Protein AF-A0A662WJT5-F1 (afdb_monomer_lite)

Structure (mmCIF, N/CA/C/O backbone):
data_AF-A0A662WJT5-F1
#
_entry.id   AF-A0A662WJT5-F1
#
loop_
_atom_site.group_PDB
_atom_site.id
_atom_site.type_symbol
_atom_site.label_atom_id
_atom_site.label_alt_id
_atom_site.label_comp_id
_atom_site.label_asym_id
_atom_site.label_entity_id
_atom_site.label_seq_id
_atom_site.pdbx_PDB_ins_code
_atom_site.Cartn_x
_atom_site.Cartn_y
_atom_site.Cartn_z
_atom_site.occupancy
_atom_site.B_iso_or_equiv
_atom_site.auth_seq_id
_atom_site.auth_comp_id
_atom_site.auth_asym_id
_atom_site.auth_atom_id
_atom_site.pdbx_PDB_model_num
ATOM 1 N N . GLY A 1 1 ? 0.997 -18.762 5.322 1.00 66.19 1 GLY A N 1
ATOM 2 C CA . GLY A 1 1 ? 0.844 -17.303 5.351 1.00 66.19 1 GLY A CA 1
ATOM 3 C C . GLY A 1 1 ? -0.287 -16.952 6.283 1.00 66.19 1 GLY A C 1
ATOM 4 O O . GLY A 1 1 ? -1.237 -17.721 6.381 1.00 66.19 1 GLY A O 1
ATOM 5 N N . SER A 1 2 ? -0.143 -15.838 6.980 1.00 86.00 2 SER A N 1
ATOM 6 C CA . SER A 1 2 ? -1.095 -15.285 7.937 1.00 86.00 2 SER A CA 1
ATOM 7 C C . SER A 1 2 ? -1.777 -14.047 7.364 1.00 86.00 2 SER A C 1
ATOM 9 O O . SER A 1 2 ? -1.278 -13.428 6.415 1.00 86.00 2 SER A O 1
ATOM 11 N N . THR A 1 3 ? -2.906 -13.688 7.968 1.00 90.50 3 THR A N 1
ATOM 12 C CA . THR A 1 3 ? -3.730 -12.550 7.558 1.00 90.50 3 THR A CA 1
ATOM 13 C C . THR A 1 3 ? -3.609 -11.418 8.569 1.00 90.50 3 THR A C 1
ATOM 15 O O . THR A 1 3 ? -3.755 -11.646 9.770 1.00 90.50 3 THR A O 1
ATOM 18 N N . LEU A 1 4 ? -3.346 -10.206 8.078 1.00 91.31 4 LEU A N 1
ATOM 19 C CA . LEU A 1 4 ? -3.469 -8.974 8.857 1.00 91.31 4 LEU A CA 1
ATOM 20 C C . LEU A 1 4 ? -4.916 -8.468 8.762 1.00 91.31 4 LEU A C 1
ATOM 22 O O . LEU A 1 4 ? -5.442 -8.370 7.657 1.00 91.31 4 LEU A O 1
ATOM 26 N N . SER A 1 5 ? -5.566 -8.149 9.880 1.00 91.75 5 SER A N 1
ATOM 27 C CA . SER A 1 5 ? -6.967 -7.696 9.903 1.00 91.75 5 SER A CA 1
ATOM 28 C C . SER A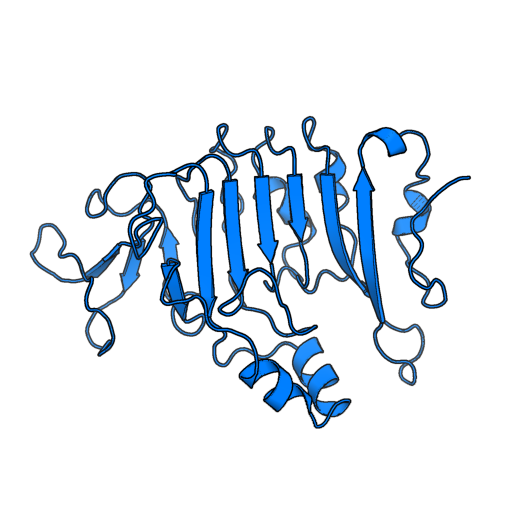 1 5 ? -7.253 -6.811 11.115 1.00 91.75 5 SER A C 1
ATOM 30 O O . SER A 1 5 ? -6.522 -6.870 12.096 1.00 91.75 5 SER A O 1
ATOM 32 N N . SER A 1 6 ? -8.341 -6.039 11.100 1.00 89.38 6 SER A N 1
ATOM 33 C CA . SER A 1 6 ? -8.898 -5.427 12.320 1.00 89.38 6 SER A CA 1
ATOM 34 C C . SER A 1 6 ? -9.898 -6.334 13.05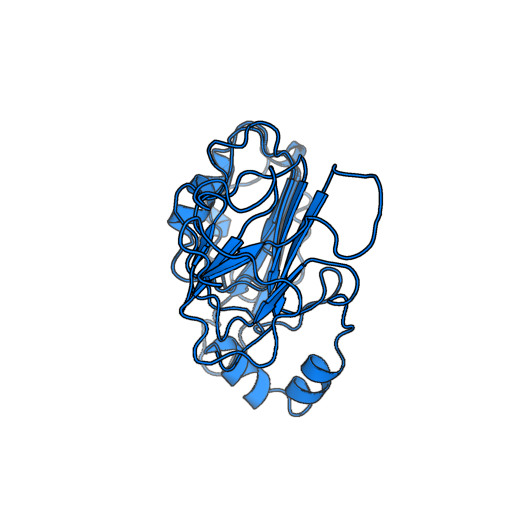8 1.00 89.38 6 SER A C 1
ATOM 36 O O . SER A 1 6 ? -10.309 -6.026 14.176 1.00 89.38 6 SER A O 1
ATOM 38 N N . ALA A 1 7 ? -10.283 -7.477 12.481 1.00 87.19 7 ALA A N 1
ATOM 39 C CA . ALA A 1 7 ? -11.229 -8.427 13.073 1.00 87.19 7 ALA A CA 1
ATOM 40 C C . ALA A 1 7 ? -10.551 -9.378 14.083 1.00 87.19 7 ALA A C 1
ATOM 42 O O . ALA A 1 7 ? -10.491 -10.590 13.897 1.00 87.19 7 ALA A O 1
ATOM 43 N N . CYS A 1 8 ? -10.040 -8.817 15.178 1.00 80.94 8 CYS A N 1
ATOM 44 C CA . CYS A 1 8 ? -9.140 -9.496 16.119 1.00 80.94 8 CYS A CA 1
ATOM 45 C C . CYS A 1 8 ? -9.829 -10.054 17.370 1.00 80.94 8 CYS A C 1
ATOM 47 O O . CYS A 1 8 ? -9.206 -10.145 18.424 1.00 80.94 8 CYS A O 1
ATOM 49 N N . GLY A 1 9 ? -11.135 -10.338 17.307 1.00 75.50 9 GLY A N 1
ATOM 50 C CA . GLY A 1 9 ? -11.881 -10.886 18.448 1.00 75.50 9 GLY A CA 1
ATOM 51 C C . GLY A 1 9 ? -11.803 -10.031 19.720 1.00 75.50 9 GLY A C 1
ATOM 52 O O . GLY A 1 9 ? -11.804 -10.580 20.817 1.00 75.50 9 GLY A O 1
ATOM 53 N N . SER A 1 10 ? -11.699 -8.701 19.587 1.00 78.69 10 SER A N 1
ATOM 54 C CA . SER A 1 10 ? -11.503 -7.725 20.681 1.00 78.69 10 SER A CA 1
ATOM 55 C C . SER A 1 10 ? -10.202 -7.856 21.496 1.00 78.69 10 SER A C 1
ATOM 57 O O . SER A 1 10 ? -10.086 -7.254 22.558 1.00 78.69 10 SER A O 1
ATOM 59 N N . VAL A 1 11 ? -9.209 -8.603 20.998 1.00 84.19 11 VAL A N 1
ATOM 60 C CA . VAL A 1 11 ? -7.902 -8.777 21.665 1.00 84.19 11 VAL A CA 1
ATOM 61 C C . VAL A 1 11 ? -7.002 -7.540 21.525 1.00 84.19 11 VAL A C 1
ATOM 63 O O . VAL A 1 11 ? -6.208 -7.246 22.420 1.00 84.19 11 VAL A O 1
ATOM 66 N N . CYS A 1 12 ? -7.113 -6.826 20.404 1.00 85.38 12 CYS A N 1
ATOM 67 C CA . CYS A 1 12 ? -6.339 -5.620 20.110 1.00 85.38 12 CYS A CA 1
ATOM 68 C C . CYS A 1 12 ? -7.187 -4.363 20.293 1.00 85.38 12 CYS A C 1
ATOM 70 O O . CYS A 1 12 ? -8.411 -4.409 20.132 1.00 85.38 12 CYS A O 1
ATOM 72 N N . ASP A 1 13 ? -6.529 -3.248 20.609 1.00 81.62 13 ASP A N 1
ATOM 73 C CA . ASP A 1 13 ? -7.208 -1.968 20.777 1.00 81.62 13 ASP A CA 1
ATOM 74 C C . ASP A 1 13 ? -7.760 -1.451 19.435 1.00 81.62 13 ASP A C 1
ATOM 76 O O . ASP A 1 13 ? -7.374 -1.888 18.346 1.00 81.62 13 ASP A O 1
ATOM 80 N N . SER A 1 14 ? -8.689 -0.494 19.495 1.00 78.81 14 SER A N 1
ATOM 81 C CA . SER A 1 14 ? -9.216 0.152 18.289 1.00 78.81 14 SER A CA 1
ATOM 82 C C . SER A 1 14 ? -8.085 0.746 17.448 1.00 78.81 14 SER A C 1
ATOM 84 O O . SER A 1 14 ? -7.189 1.402 17.983 1.00 78.81 14 SER A O 1
ATOM 86 N N . PHE A 1 15 ? -8.174 0.562 16.128 1.00 77.19 15 PHE A N 1
ATOM 87 C CA . PHE A 1 15 ? -7.159 0.962 15.146 1.00 77.19 15 PHE A CA 1
ATOM 88 C C . PHE A 1 15 ? -5.808 0.233 15.260 1.00 77.19 15 PHE A C 1
ATOM 90 O O . PHE A 1 15 ? -4.845 0.634 14.605 1.00 77.19 15 PHE A O 1
ATOM 97 N N . GLU A 1 16 ? -5.725 -0.841 16.049 1.00 85.06 16 GLU A N 1
ATOM 98 C CA . GLU A 1 16 ? -4.580 -1.748 16.055 1.00 85.06 16 GLU A CA 1
ATOM 99 C C . GLU A 1 16 ? -4.913 -3.011 15.252 1.00 85.06 16 GLU A C 1
ATOM 101 O O . GLU A 1 16 ? -5.511 -3.950 15.788 1.00 85.06 16 GLU A O 1
ATOM 106 N N . PRO A 1 17 ? -4.555 -3.077 13.957 1.00 88.31 17 PRO A N 1
ATOM 107 C CA . PRO A 1 17 ? -4.710 -4.316 13.217 1.00 88.31 17 PRO A CA 1
ATOM 108 C C . PRO A 1 17 ? -3.832 -5.410 13.823 1.00 88.31 17 PRO A C 1
ATOM 110 O O . PRO A 1 17 ? -2.765 -5.149 14.387 1.00 88.31 17 PRO A O 1
ATOM 113 N N . CYS A 1 18 ? -4.268 -6.653 13.683 1.00 88.25 18 CYS A N 1
ATOM 114 C CA . CYS A 1 18 ? -3.592 -7.809 14.231 1.00 88.25 18 CYS A CA 1
ATOM 115 C C . CYS A 1 18 ? -3.252 -8.849 13.184 1.00 88.25 18 CYS A C 1
ATOM 117 O O . CYS A 1 18 ? -3.905 -8.973 12.148 1.00 88.25 18 CYS A O 1
ATOM 119 N N . LEU A 1 19 ? -2.242 -9.639 13.518 1.00 87.44 19 LEU A N 1
ATOM 120 C CA . LEU A 1 19 ? -1.912 -10.872 12.832 1.00 87.44 19 LEU A CA 1
ATOM 121 C C . LEU A 1 19 ? -2.323 -12.059 13.697 1.00 87.44 19 LEU A C 1
ATOM 123 O O . LEU A 1 19 ? -1.934 -12.124 14.864 1.00 87.44 19 LEU A O 1
ATOM 127 N N . THR A 1 20 ? -3.036 -13.013 13.104 1.00 78.19 20 THR A N 1
ATOM 128 C CA . THR A 1 20 ? -3.300 -14.321 13.711 1.00 78.19 20 THR A CA 1
ATOM 129 C C . THR A 1 20 ? -2.304 -15.358 13.189 1.00 78.19 20 THR A C 1
ATOM 131 O O . THR A 1 20 ? -2.099 -15.502 11.978 1.00 78.19 20 THR A O 1
ATOM 134 N N . TYR A 1 21 ? -1.629 -16.078 14.087 1.00 70.88 21 TYR A N 1
ATOM 135 C CA . TYR A 1 21 ? -0.758 -17.200 13.714 1.00 70.88 21 TYR A CA 1
ATOM 136 C C . TYR A 1 21 ? -0.574 -18.184 14.876 1.00 70.88 21 TYR A C 1
ATOM 138 O O . TYR A 1 21 ? -0.665 -17.806 16.040 1.00 70.88 21 TYR A O 1
ATOM 146 N N . ASN A 1 22 ? -0.290 -19.451 14.552 1.00 60.31 22 ASN A N 1
ATOM 147 C CA . ASN A 1 22 ? 0.050 -20.473 15.544 1.00 60.31 22 ASN A CA 1
ATOM 148 C C . ASN A 1 22 ? 1.474 -20.224 16.059 1.00 60.31 22 ASN A C 1
ATOM 150 O O . ASN A 1 22 ? 2.445 -20.374 15.315 1.00 60.31 22 ASN A O 1
ATOM 154 N N . VAL A 1 23 ? 1.614 -19.859 17.333 1.00 54.19 23 VAL A N 1
ATOM 155 C CA . VAL A 1 23 ? 2.884 -19.402 17.935 1.00 54.19 23 VAL A CA 1
ATOM 156 C C . VAL A 1 23 ? 3.801 -20.566 18.336 1.00 54.19 23 VAL A C 1
ATOM 158 O O . VAL A 1 23 ? 4.483 -20.537 19.355 1.00 54.19 23 VAL A O 1
ATOM 161 N N . SER A 1 24 ? 3.869 -21.614 17.516 1.00 51.28 24 SER A N 1
ATOM 162 C CA . SER A 1 24 ? 4.878 -22.664 17.683 1.00 51.28 24 SER A CA 1
ATOM 163 C C . SER A 1 24 ? 6.238 -22.300 17.070 1.00 51.28 24 SER A C 1
ATOM 165 O O . SER A 1 24 ? 7.202 -23.015 17.322 1.00 51.28 24 SER A O 1
ATOM 167 N N . GLU A 1 25 ? 6.347 -21.210 16.291 1.00 49.97 25 GLU A N 1
ATOM 168 C CA . GLU A 1 25 ? 7.538 -20.954 15.453 1.00 49.97 25 GLU A CA 1
ATOM 169 C C . GLU A 1 25 ? 8.238 -19.585 15.582 1.00 49.97 25 GLU A C 1
ATOM 171 O O . GLU A 1 25 ? 9.308 -19.425 15.002 1.00 49.97 25 GLU A O 1
ATOM 176 N N . SER A 1 26 ? 7.749 -18.584 16.323 1.00 43.09 26 SER A N 1
ATOM 177 C CA . SER A 1 26 ? 8.348 -17.235 16.216 1.00 43.09 26 SER A CA 1
ATOM 178 C C . SER A 1 26 ? 9.158 -16.790 17.437 1.00 43.09 26 SER A C 1
ATOM 180 O O . SER A 1 26 ? 8.621 -16.307 18.434 1.00 43.09 26 SER A O 1
ATOM 182 N N . THR A 1 27 ? 10.477 -16.805 17.289 1.00 42.38 27 THR A N 1
ATOM 183 C CA . THR A 1 27 ? 11.486 -16.131 18.127 1.00 42.38 27 THR A CA 1
ATOM 184 C C . THR A 1 27 ? 11.469 -14.590 18.033 1.00 42.38 27 THR A C 1
ATOM 186 O O . THR A 1 27 ? 12.395 -13.946 18.518 1.00 42.38 27 THR A O 1
ATOM 189 N N . SER A 1 28 ? 10.446 -13.960 17.434 1.00 44.62 28 SER A N 1
ATOM 190 C CA . SER A 1 28 ? 10.456 -12.522 17.091 1.00 44.62 28 SER A CA 1
ATOM 191 C C . SER A 1 28 ? 9.371 -11.653 17.743 1.00 44.62 28 SER A C 1
ATOM 193 O O . SER A 1 28 ? 9.293 -10.463 17.435 1.00 44.62 28 SER A O 1
ATOM 195 N N . CYS A 1 29 ? 8.514 -12.193 18.613 1.00 49.00 29 CYS A N 1
ATOM 196 C CA . CYS A 1 29 ? 7.314 -11.480 19.067 1.00 49.00 29 CYS A CA 1
ATOM 197 C C . CYS A 1 29 ? 7.402 -10.997 20.518 1.00 49.00 29 CYS A C 1
ATOM 199 O O . CYS A 1 29 ? 6.881 -11.624 21.431 1.00 49.00 29 CYS A O 1
ATOM 201 N N . ASN A 1 30 ? 7.968 -9.805 20.716 1.00 49.75 30 ASN A N 1
ATOM 202 C CA . ASN A 1 30 ? 7.897 -9.080 21.994 1.00 49.75 30 ASN A CA 1
ATOM 203 C C . ASN A 1 30 ? 6.500 -8.468 22.281 1.00 49.75 30 ASN A C 1
ATOM 205 O O . ASN A 1 30 ? 6.347 -7.739 23.257 1.00 49.75 30 ASN A O 1
ATOM 209 N N . SER A 1 31 ? 5.490 -8.715 21.437 1.00 61.84 31 SER A N 1
ATOM 210 C CA . SER A 1 31 ? 4.174 -8.048 21.473 1.00 61.84 31 SER A CA 1
ATOM 211 C C . SER A 1 31 ? 2.980 -8.995 21.287 1.00 61.84 31 SER A C 1
ATOM 213 O O . SER A 1 31 ? 1.905 -8.561 20.871 1.00 61.84 31 SER A O 1
ATOM 215 N N . CYS A 1 32 ? 3.153 -10.291 21.564 1.00 72.19 32 CYS A N 1
ATOM 216 C CA . CYS A 1 32 ? 2.040 -11.231 21.483 1.00 72.19 32 CYS A CA 1
ATOM 217 C C . CYS A 1 32 ? 0.960 -10.930 22.535 1.00 72.19 32 CYS A C 1
ATOM 219 O O . CYS A 1 32 ? 1.272 -10.644 23.693 1.00 72.19 32 CYS A O 1
ATOM 221 N N . LYS A 1 33 ? -0.308 -11.036 22.140 1.00 74.94 33 L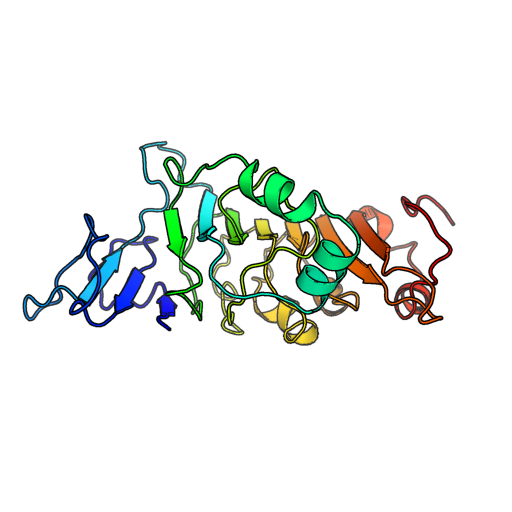YS A N 1
ATOM 222 C CA . LYS A 1 33 ? -1.477 -10.977 23.015 1.00 74.94 33 LYS A CA 1
ATOM 223 C C . LYS A 1 33 ? -2.159 -12.342 23.045 1.00 74.94 33 LYS A C 1
ATOM 225 O O . LYS A 1 33 ? -2.335 -12.992 22.012 1.00 74.94 33 LYS A O 1
ATOM 230 N N . ALA A 1 34 ? -2.503 -12.769 24.254 1.00 73.12 34 ALA A N 1
ATOM 231 C CA . ALA A 1 34 ? -3.251 -13.992 24.475 1.00 73.12 34 ALA A CA 1
ATOM 232 C C . ALA A 1 34 ? -4.744 -13.776 24.199 1.00 73.12 34 ALA A C 1
ATOM 234 O O . ALA A 1 34 ? -5.270 -12.693 24.459 1.00 73.12 34 ALA A O 1
ATOM 235 N N . ASP A 1 35 ? -5.407 -14.804 23.681 1.00 73.62 35 ASP A N 1
ATOM 236 C CA . ASP A 1 35 ? -6.865 -14.856 23.610 1.00 73.62 35 ASP A CA 1
ATOM 237 C C . ASP A 1 35 ? -7.504 -15.154 24.978 1.00 73.62 35 ASP A C 1
ATOM 239 O O . ASP A 1 35 ? -6.830 -15.227 26.009 1.00 73.62 35 ASP A O 1
ATOM 243 N N . ALA A 1 36 ? -8.831 -15.308 24.990 1.00 74.88 36 ALA A N 1
ATOM 244 C CA . ALA A 1 36 ? -9.600 -15.618 26.194 1.00 74.88 36 ALA A CA 1
ATOM 245 C C . ALA A 1 36 ? -9.177 -16.940 26.865 1.00 74.88 36 ALA A C 1
ATOM 247 O O . ALA A 1 36 ? -9.354 -17.081 28.075 1.00 74.88 36 ALA A O 1
ATOM 248 N N . ASP A 1 37 ? -8.582 -17.865 26.105 1.00 75.25 37 ASP A N 1
ATOM 249 C CA . ASP A 1 37 ? -8.087 -19.156 26.588 1.00 75.25 37 ASP A CA 1
ATOM 250 C C . ASP A 1 37 ? -6.624 -19.079 27.069 1.00 75.25 37 ASP A C 1
ATOM 252 O O . ASP A 1 37 ? -6.036 -20.080 27.486 1.00 75.25 37 ASP A O 1
ATOM 256 N N . GLY A 1 38 ? -6.020 -17.885 27.048 1.00 69.94 38 GLY A N 1
ATOM 257 C CA . GLY A 1 38 ? -4.641 -17.657 27.469 1.00 69.94 38 GLY A CA 1
ATOM 258 C C . GLY A 1 38 ? -3.604 -18.066 26.421 1.00 69.94 38 GLY A C 1
ATOM 259 O O . GLY A 1 38 ? -2.406 -18.054 26.716 1.00 69.94 38 GLY A O 1
ATOM 260 N N . VAL A 1 39 ? -4.028 -18.404 25.199 1.00 72.62 39 VAL A N 1
ATOM 261 C CA . VAL A 1 39 ? -3.123 -18.811 24.127 1.00 72.62 39 VAL A CA 1
ATOM 262 C C . VAL A 1 39 ? -2.652 -17.572 23.378 1.00 72.62 39 VAL A C 1
ATOM 264 O O . VAL A 1 39 ? -3.428 -16.806 22.810 1.00 72.62 39 VAL A O 1
ATOM 267 N N . CYS A 1 40 ? -1.340 -17.357 23.389 1.00 72.69 40 CYS A N 1
ATOM 268 C CA . CYS A 1 40 ? -0.679 -16.342 22.581 1.00 72.69 40 CYS A CA 1
ATOM 269 C C . CYS A 1 40 ? -0.859 -16.724 21.107 1.00 72.69 40 CYS A C 1
ATOM 271 O O . CYS A 1 40 ? -0.168 -17.613 20.638 1.00 72.69 40 CYS A O 1
ATOM 273 N N . ASN A 1 41 ? -1.826 -16.100 20.430 1.00 78.56 41 ASN A N 1
ATOM 274 C CA . ASN A 1 41 ? -2.204 -16.365 19.031 1.00 78.56 41 ASN A CA 1
ATOM 275 C C . ASN A 1 41 ? -2.249 -15.083 18.179 1.00 78.56 41 ASN A C 1
ATOM 277 O O . ASN A 1 41 ? -2.417 -15.146 16.959 1.00 78.56 41 ASN A O 1
ATOM 281 N N . TYR A 1 42 ? -2.119 -13.916 18.819 1.00 80.75 42 TYR A N 1
ATOM 282 C CA . TYR A 1 42 ? -2.328 -12.611 18.201 1.00 80.75 42 TYR A CA 1
ATOM 283 C C . TYR A 1 42 ? -1.099 -11.731 18.373 1.00 80.75 42 TYR A C 1
ATOM 285 O O . TYR A 1 42 ? -0.493 -11.686 19.440 1.00 80.75 42 TYR A O 1
ATOM 293 N N . VAL A 1 43 ? -0.759 -10.963 17.345 1.00 84.88 43 VAL A N 1
ATOM 294 C CA . VAL A 1 43 ? 0.153 -9.821 17.466 1.00 84.88 43 VAL A CA 1
ATOM 295 C C . VAL A 1 43 ? -0.608 -8.577 17.060 1.00 84.88 43 VAL A C 1
ATOM 297 O O . VAL A 1 43 ? -1.048 -8.489 15.919 1.00 84.88 43 VAL A O 1
ATOM 300 N N . CYS A 1 44 ? -0.754 -7.635 17.989 1.00 85.38 44 CYS A N 1
ATOM 301 C CA . CYS A 1 44 ? -1.382 -6.342 17.735 1.00 85.38 44 CYS A CA 1
ATOM 302 C C . CYS A 1 44 ? -0.326 -5.340 17.273 1.00 85.38 44 CYS A C 1
ATOM 304 O O . CYS A 1 44 ? 0.742 -5.220 17.884 1.00 85.38 44 CYS A O 1
ATOM 306 N N . TYR A 1 45 ? -0.623 -4.618 16.200 1.00 83.44 45 TYR A N 1
ATOM 307 C CA . TYR A 1 45 ? 0.242 -3.580 15.668 1.00 83.44 45 TYR A CA 1
ATOM 308 C C . TYR A 1 45 ? -0.330 -2.218 16.004 1.00 83.44 45 TYR A C 1
ATOM 310 O O . TYR A 1 45 ? -1.314 -1.781 15.415 1.00 83.44 45 TYR A O 1
ATOM 318 N N . ASN A 1 46 ? 0.336 -1.521 16.917 1.00 76.31 46 ASN A N 1
ATOM 319 C CA . ASN A 1 46 ? 0.034 -0.122 17.150 1.00 76.31 46 ASN A CA 1
ATOM 320 C C . ASN A 1 46 ? 0.328 0.696 15.880 1.00 76.31 46 ASN A C 1
ATOM 322 O O . ASN A 1 46 ? 1.335 0.458 15.207 1.00 76.31 46 ASN A O 1
ATOM 326 N N . ILE A 1 47 ? -0.530 1.678 15.587 1.00 67.56 47 ILE A N 1
ATOM 327 C CA . ILE A 1 47 ? -0.374 2.656 14.495 1.00 67.56 47 ILE A CA 1
ATOM 328 C C . ILE A 1 47 ? 1.037 3.275 14.499 1.00 67.56 47 ILE A C 1
ATOM 330 O O . ILE A 1 47 ? 1.595 3.550 13.434 1.00 67.56 47 ILE A O 1
ATOM 334 N N . TYR A 1 48 ? 1.640 3.429 15.684 1.00 63.81 48 TYR A N 1
ATOM 335 C CA . TYR A 1 48 ? 3.015 3.878 15.859 1.00 63.81 48 TYR A CA 1
ATOM 336 C C . TYR A 1 48 ? 3.793 2.999 16.850 1.00 63.81 48 TYR A C 1
ATOM 338 O O . TYR A 1 48 ? 3.312 2.675 17.931 1.00 63.81 48 TYR A O 1
ATOM 346 N N . ARG A 1 49 ? 5.040 2.626 16.515 1.00 61.72 49 ARG A N 1
ATOM 347 C CA . ARG A 1 49 ? 5.903 1.827 17.418 1.00 61.72 49 ARG A CA 1
ATOM 348 C C . ARG A 1 49 ? 6.590 2.650 18.510 1.00 61.72 49 ARG A C 1
ATOM 350 O O . ARG A 1 49 ? 7.075 2.093 19.492 1.00 61.72 49 ARG A O 1
ATOM 357 N N . LYS A 1 50 ? 6.663 3.963 18.322 1.00 59.38 50 LYS A N 1
ATOM 358 C CA . LYS A 1 50 ? 7.069 4.970 19.312 1.00 59.38 50 LYS A CA 1
ATOM 359 C C . LYS A 1 50 ? 5.957 6.004 19.347 1.00 59.38 50 LYS A C 1
ATOM 361 O O . LYS A 1 50 ? 5.355 6.189 18.305 1.00 59.38 50 LYS A O 1
ATOM 366 N N . ASP A 1 51 ? 5.701 6.675 20.465 1.00 51.59 51 ASP A N 1
ATOM 367 C CA . ASP A 1 51 ? 4.704 7.755 20.521 1.00 51.59 51 ASP A CA 1
ATOM 368 C C . ASP A 1 51 ? 5.082 8.915 19.575 1.00 51.59 51 ASP A C 1
ATOM 370 O O . ASP A 1 51 ? 6.054 9.636 19.824 1.00 51.59 51 ASP A O 1
ATOM 374 N N . PRO A 1 52 ? 4.281 9.166 18.529 1.00 53.62 52 PRO A N 1
ATOM 375 C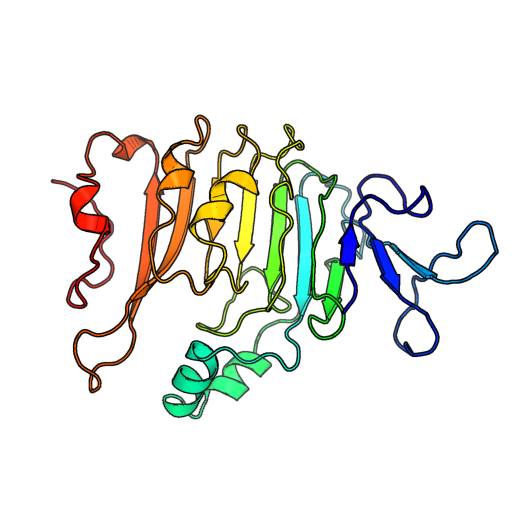 CA . PRO A 1 52 ? 3.748 10.491 18.304 1.00 53.62 52 PRO A CA 1
ATOM 376 C C . PRO A 1 52 ? 2.240 10.483 18.575 1.00 53.62 52 PRO A C 1
ATOM 378 O O . PRO A 1 52 ? 1.510 9.563 18.219 1.00 53.62 52 PRO A O 1
ATOM 381 N N . THR A 1 53 ? 1.756 11.563 19.177 1.00 56.38 53 THR A N 1
ATOM 382 C CA . THR A 1 53 ? 0.338 11.792 19.498 1.00 56.38 53 THR A CA 1
ATOM 383 C C . THR A 1 53 ? -0.554 12.023 18.275 1.00 56.38 53 THR A C 1
ATOM 385 O O . THR A 1 53 ? -1.776 12.097 18.410 1.00 56.38 53 THR A O 1
ATOM 388 N N . ASP A 1 54 ? 0.025 12.159 17.083 1.00 61.44 54 ASP A N 1
ATOM 389 C CA . ASP A 1 54 ? -0.718 12.437 15.861 1.00 61.44 54 ASP A CA 1
ATOM 390 C C . ASP A 1 54 ? -1.283 11.147 15.267 1.00 61.44 54 ASP A C 1
ATOM 392 O O . ASP A 1 54 ? -0.632 10.501 14.468 1.00 61.44 54 ASP A O 1
ATOM 396 N N . ARG A 1 55 ? -2.519 10.784 15.618 1.00 65.25 55 ARG A N 1
ATOM 397 C CA . ARG A 1 55 ? -3.237 9.633 15.043 1.00 65.25 55 ARG A CA 1
ATOM 398 C C . ARG A 1 55 ? -3.817 9.900 13.650 1.00 65.25 55 ARG A C 1
ATOM 400 O O . ARG A 1 55 ? -4.745 9.208 13.248 1.00 65.25 55 ARG A O 1
ATOM 407 N N . SER A 1 56 ? -3.340 10.902 12.911 1.00 74.69 56 SER A N 1
ATOM 408 C CA . SER A 1 56 ? -3.878 11.208 11.580 1.00 74.69 56 SER A CA 1
ATOM 409 C C . SER A 1 56 ? -3.403 10.251 10.486 1.00 74.69 56 SER A C 1
ATOM 411 O O . SER A 1 56 ? -3.999 10.253 9.407 1.00 74.69 56 SER A O 1
ATOM 413 N N . ARG A 1 57 ? -2.364 9.430 10.728 1.00 81.12 57 ARG A N 1
ATOM 414 C CA . ARG A 1 57 ? -1.787 8.542 9.704 1.00 81.12 57 ARG A CA 1
ATOM 415 C C . ARG A 1 57 ? -1.479 7.143 10.230 1.00 81.12 57 ARG A C 1
ATOM 417 O O . ARG A 1 57 ? -0.902 6.986 11.291 1.00 81.12 57 ARG A O 1
ATOM 424 N N . PHE A 1 58 ? -1.772 6.123 9.444 1.00 86.88 58 PHE A N 1
ATOM 425 C CA . PHE A 1 58 ? -1.322 4.758 9.677 1.00 86.88 58 PHE A CA 1
ATOM 426 C C . PHE A 1 58 ? -0.256 4.394 8.654 1.00 86.88 58 PHE A C 1
ATOM 428 O O . PHE A 1 58 ? -0.453 4.616 7.460 1.00 86.88 58 PHE A O 1
ATOM 435 N N . VAL A 1 59 ? 0.868 3.851 9.119 1.00 88.75 59 VAL A N 1
ATOM 436 C CA . VAL A 1 59 ? 1.946 3.351 8.260 1.00 88.75 59 VAL A CA 1
ATOM 437 C C . VAL A 1 59 ? 2.257 1.922 8.659 1.00 88.75 59 VAL A C 1
ATOM 439 O O . VAL A 1 59 ? 2.644 1.663 9.800 1.00 88.75 59 VAL A O 1
ATOM 442 N N . PHE A 1 60 ? 2.126 1.013 7.700 1.00 91.38 60 PHE A N 1
ATOM 443 C CA . PHE A 1 60 ? 2.472 -0.384 7.882 1.00 91.38 60 PHE A CA 1
ATOM 444 C C . PHE A 1 60 ? 3.390 -0.867 6.772 1.00 91.38 60 PHE A C 1
ATOM 446 O O . PHE A 1 60 ? 3.081 -0.757 5.582 1.00 91.38 60 PHE A O 1
ATOM 453 N N . PHE A 1 61 ? 4.510 -1.441 7.188 1.00 93.56 61 PHE A N 1
ATOM 454 C CA . PHE A 1 61 ? 5.489 -2.034 6.300 1.00 93.56 61 PHE A CA 1
ATOM 455 C C . PHE A 1 61 ? 5.302 -3.545 6.182 1.00 93.56 61 PHE A C 1
ATOM 457 O O . PHE A 1 61 ? 5.364 -4.277 7.170 1.00 93.56 61 PHE A O 1
ATOM 464 N N . LEU A 1 62 ? 5.147 -4.027 4.954 1.00 94.50 62 LEU A N 1
ATOM 465 C CA . LEU A 1 62 ? 5.387 -5.426 4.621 1.00 94.50 62 LEU A CA 1
ATOM 466 C C . LEU A 1 62 ? 6.831 -5.563 4.166 1.00 94.50 62 LEU A C 1
ATOM 468 O O . LEU A 1 62 ? 7.132 -5.373 2.986 1.00 94.50 62 LEU A O 1
ATOM 472 N N . THR A 1 63 ? 7.732 -5.863 5.101 1.00 94.94 63 THR A N 1
ATOM 473 C CA . THR A 1 63 ? 9.153 -5.994 4.771 1.00 94.94 63 THR A CA 1
ATOM 474 C C . THR A 1 63 ? 9.343 -7.100 3.746 1.00 94.94 63 THR A C 1
ATOM 476 O O . THR A 1 63 ? 8.658 -8.128 3.783 1.00 94.94 63 THR A O 1
ATOM 479 N N . PHE A 1 64 ? 10.237 -6.858 2.784 1.00 95.12 64 PHE A N 1
ATOM 480 C CA . PHE A 1 64 ? 10.463 -7.805 1.702 1.00 95.12 64 PHE A CA 1
ATOM 481 C C . PHE A 1 64 ? 10.865 -9.166 2.270 1.00 95.12 64 PHE A C 1
ATOM 483 O O . PHE A 1 64 ? 11.684 -9.256 3.183 1.00 95.12 64 PHE A O 1
ATOM 490 N N . GLY A 1 65 ? 10.240 -10.205 1.730 1.00 91.50 65 GLY A N 1
ATOM 491 C CA . GLY A 1 65 ? 10.578 -11.588 2.015 1.00 91.50 65 GLY A CA 1
ATOM 492 C C . GLY A 1 65 ? 11.336 -12.223 0.854 1.00 91.50 65 GLY A C 1
ATOM 493 O O . GLY A 1 65 ? 11.992 -11.545 0.061 1.00 91.50 65 GLY A O 1
ATOM 494 N N . ASP A 1 66 ? 11.152 -13.528 0.720 1.00 93.81 66 ASP A N 1
ATOM 495 C CA . ASP A 1 66 ? 11.799 -14.388 -0.269 1.00 93.81 66 ASP A CA 1
ATOM 496 C C . ASP A 1 66 ? 11.099 -14.312 -1.634 1.00 93.81 66 ASP A C 1
ATOM 498 O O . ASP A 1 66 ? 11.582 -14.858 -2.625 1.00 93.81 66 ASP A O 1
ATOM 502 N N . TYR A 1 67 ? 9.947 -13.635 -1.702 1.00 95.06 67 TYR A N 1
ATOM 503 C CA . TYR A 1 67 ? 9.233 -13.402 -2.948 1.00 95.06 67 TYR A CA 1
ATOM 504 C C . TYR A 1 67 ? 10.083 -12.594 -3.936 1.00 95.06 67 TYR A C 1
ATOM 506 O O . TYR A 1 67 ? 10.652 -11.551 -3.596 1.00 95.06 67 TYR A O 1
ATOM 514 N N . GLN A 1 68 ? 10.090 -13.058 -5.187 1.00 95.38 68 GLN A N 1
ATOM 515 C CA . GLN A 1 68 ? 10.718 -12.380 -6.313 1.00 95.38 68 GLN A CA 1
ATOM 516 C C . GLN A 1 68 ? 9.742 -12.320 -7.484 1.00 95.38 68 GLN A C 1
ATOM 518 O O . GLN A 1 68 ? 9.221 -13.346 -7.927 1.00 95.38 68 GLN A O 1
ATOM 523 N N . SER A 1 69 ? 9.493 -11.114 -7.992 1.00 94.62 69 SER A N 1
ATOM 524 C CA . SER A 1 69 ? 8.685 -10.923 -9.199 1.00 94.62 69 SER A CA 1
ATOM 525 C C . SER A 1 69 ? 9.501 -11.212 -10.464 1.00 94.62 69 SER A C 1
ATOM 527 O O . SER A 1 69 ? 10.732 -11.148 -10.463 1.00 94.62 69 SER A O 1
ATOM 529 N N . GLU A 1 70 ? 8.824 -11.480 -11.581 1.00 93.94 70 GLU A N 1
ATOM 530 C CA . GLU A 1 70 ? 9.485 -11.583 -12.891 1.00 93.94 70 GLU A CA 1
ATOM 531 C C . GLU A 1 70 ? 10.231 -10.286 -13.238 1.00 93.94 70 GLU A C 1
ATOM 533 O O . GLU A 1 70 ? 11.316 -10.305 -13.821 1.00 93.94 70 GLU A O 1
ATOM 538 N N . GLU A 1 71 ? 9.652 -9.142 -12.867 1.00 92.25 71 GLU A N 1
ATOM 539 C CA . GLU A 1 71 ? 10.240 -7.824 -13.048 1.00 92.25 71 GLU A CA 1
ATOM 540 C C . GLU A 1 71 ? 11.503 -7.633 -12.190 1.00 92.25 71 GLU A C 1
ATOM 542 O O . GLU A 1 71 ? 12.460 -7.024 -12.670 1.00 92.25 71 GLU A O 1
ATOM 547 N N . GLU A 1 72 ? 11.539 -8.167 -10.963 1.00 94.31 72 GLU A N 1
ATOM 548 C CA . GLU A 1 72 ? 12.719 -8.149 -10.086 1.00 94.31 72 GLU A CA 1
ATOM 549 C C . GLU A 1 72 ? 13.841 -9.002 -10.678 1.00 94.31 72 GLU A C 1
ATOM 551 O O . GLU A 1 72 ? 14.970 -8.530 -10.811 1.00 94.31 72 GLU A O 1
ATOM 556 N N . LEU A 1 73 ? 13.528 -10.230 -11.104 1.00 94.56 73 LEU A N 1
ATOM 557 C CA . LEU A 1 73 ? 14.503 -11.127 -11.730 1.00 94.56 73 LEU A CA 1
ATOM 558 C C . LEU A 1 73 ? 15.109 -10.501 -12.995 1.00 94.56 73 LEU A C 1
ATOM 560 O O . LEU A 1 73 ? 16.324 -10.543 -13.194 1.00 94.56 73 LEU A O 1
ATOM 564 N N . ALA A 1 74 ? 14.279 -9.863 -13.824 1.00 90.44 74 ALA A N 1
ATOM 565 C CA . ALA A 1 74 ? 14.739 -9.150 -15.011 1.00 90.44 74 ALA A CA 1
ATOM 566 C C . ALA A 1 74 ? 15.585 -7.909 -14.669 1.00 90.44 74 ALA A C 1
ATOM 568 O O . ALA A 1 74 ? 16.565 -7.627 -15.362 1.00 90.44 74 ALA A O 1
ATOM 569 N N . ALA A 1 75 ? 15.228 -7.166 -13.615 1.00 88.75 75 ALA A N 1
ATOM 570 C CA . ALA A 1 75 ? 16.001 -6.015 -13.156 1.00 88.75 75 ALA A CA 1
ATOM 571 C C . ALA A 1 75 ? 17.383 -6.439 -12.639 1.00 88.75 75 ALA A C 1
ATOM 573 O O . ALA A 1 75 ? 18.387 -5.882 -13.082 1.00 88.75 75 ALA A O 1
ATOM 574 N N . ARG A 1 76 ? 17.447 -7.482 -11.801 1.00 92.25 76 ARG A N 1
ATOM 575 C CA . ARG A 1 76 ? 18.700 -8.053 -11.284 1.00 92.25 76 ARG A CA 1
ATOM 576 C C . ARG A 1 76 ? 19.597 -8.594 -12.397 1.00 92.25 76 ARG A C 1
ATOM 578 O O . ARG A 1 76 ? 20.804 -8.391 -12.368 1.00 92.25 76 ARG A O 1
ATOM 585 N N . ALA A 1 77 ? 19.023 -9.237 -13.416 1.00 92.56 77 ALA A N 1
ATOM 586 C CA . ALA A 1 77 ? 19.791 -9.721 -14.565 1.00 92.56 77 ALA A CA 1
ATOM 587 C C . ALA A 1 77 ? 20.422 -8.584 -15.395 1.00 92.56 77 ALA A C 1
ATOM 589 O O . ALA A 1 77 ? 21.419 -8.804 -16.082 1.00 92.56 77 ALA A O 1
ATOM 590 N N . LYS A 1 78 ? 19.842 -7.377 -15.351 1.00 89.50 78 LYS A N 1
ATOM 591 C CA . LYS A 1 78 ? 20.319 -6.204 -16.097 1.00 89.50 78 LYS A CA 1
ATOM 592 C C . LYS A 1 78 ? 21.284 -5.331 -15.290 1.00 89.50 78 LYS A C 1
ATOM 594 O O . LYS A 1 78 ? 22.108 -4.642 -15.887 1.00 89.50 78 LYS A O 1
ATOM 599 N N . ASP A 1 79 ? 21.163 -5.331 -13.967 1.00 88.69 79 ASP A N 1
ATOM 600 C CA . ASP A 1 79 ? 21.925 -4.473 -13.064 1.00 88.69 79 ASP A CA 1
ATOM 601 C C . ASP A 1 79 ? 22.601 -5.304 -11.965 1.00 88.69 79 ASP A C 1
ATOM 603 O O . ASP A 1 79 ? 21.964 -5.755 -11.015 1.00 88.69 79 ASP A O 1
ATOM 607 N N . SER A 1 80 ? 23.923 -5.463 -12.069 1.00 93.50 80 SER A N 1
ATOM 608 C CA . SER A 1 80 ? 24.731 -6.197 -11.087 1.00 93.50 80 SER A CA 1
ATOM 609 C C . SER A 1 80 ? 24.790 -5.529 -9.709 1.00 93.50 80 SER A C 1
ATOM 611 O O . SER A 1 80 ? 25.276 -6.140 -8.763 1.00 93.50 80 SER A O 1
ATOM 613 N N . THR A 1 81 ? 24.343 -4.275 -9.586 1.00 94.88 81 THR A N 1
ATOM 614 C CA . THR A 1 81 ? 24.278 -3.524 -8.322 1.00 94.88 81 THR A CA 1
ATOM 615 C C . THR A 1 81 ? 22.879 -3.518 -7.704 1.00 94.88 81 THR A C 1
ATOM 617 O O . THR A 1 81 ? 22.669 -2.884 -6.667 1.00 94.88 81 THR A O 1
ATOM 620 N N . TYR A 1 82 ? 21.924 -4.239 -8.307 1.00 91.81 82 TYR A N 1
ATOM 621 C CA . TYR A 1 82 ? 20.529 -4.270 -7.867 1.00 91.81 82 TYR A CA 1
ATOM 622 C C . TYR A 1 82 ? 20.390 -4.681 -6.399 1.00 91.81 82 TYR A C 1
ATOM 624 O O . TYR A 1 82 ? 19.769 -3.963 -5.620 1.00 91.81 82 TYR A O 1
ATOM 632 N N . ASP A 1 83 ? 21.016 -5.790 -6.001 1.00 94.75 83 ASP A N 1
ATOM 633 C CA . ASP A 1 83 ? 20.893 -6.307 -4.634 1.00 94.75 83 ASP A CA 1
ATOM 634 C C . ASP A 1 83 ? 21.540 -5.365 -3.610 1.00 94.75 83 ASP A C 1
ATOM 636 O O . ASP A 1 83 ? 20.922 -5.051 -2.598 1.00 94.75 83 ASP A O 1
ATOM 640 N N . ALA A 1 84 ? 22.705 -4.791 -3.929 1.00 95.69 84 ALA A N 1
ATOM 641 C CA . ALA A 1 84 ? 23.332 -3.766 -3.093 1.00 95.69 84 ALA A CA 1
ATOM 642 C C . ALA A 1 84 ? 22.453 -2.507 -2.949 1.00 95.69 84 ALA A C 1
ATOM 644 O O . ALA A 1 84 ? 22.432 -1.876 -1.894 1.00 95.69 84 ALA A O 1
ATOM 645 N N . SER A 1 85 ? 21.697 -2.144 -3.991 1.00 92.81 85 SER A N 1
ATOM 646 C CA . SER A 1 85 ? 20.748 -1.025 -3.939 1.00 92.81 85 SER A CA 1
ATOM 647 C C . SER A 1 85 ? 19.535 -1.333 -3.057 1.00 92.81 85 SER A C 1
ATOM 649 O O . SER A 1 85 ? 19.037 -0.437 -2.379 1.00 92.81 85 SER A O 1
ATOM 651 N N . VAL A 1 86 ? 19.064 -2.586 -3.047 1.00 92.38 86 VAL A N 1
ATOM 652 C CA . VAL A 1 86 ? 17.990 -3.043 -2.148 1.00 92.38 86 VAL A CA 1
ATOM 653 C C . VAL A 1 86 ? 18.475 -3.064 -0.698 1.00 92.38 86 VAL A C 1
ATOM 655 O O . VAL A 1 86 ? 17.786 -2.538 0.172 1.00 92.38 86 VAL A O 1
ATOM 658 N N . GLU A 1 87 ? 19.663 -3.613 -0.439 1.00 92.75 87 GLU A N 1
ATOM 659 C CA . GLU A 1 87 ? 20.280 -3.656 0.896 1.00 92.75 87 GLU A CA 1
ATOM 660 C C . GLU A 1 87 ? 20.616 -2.259 1.440 1.00 92.75 87 GLU A C 1
ATOM 662 O O . GLU A 1 87 ? 20.574 -2.035 2.647 1.00 92.75 87 GLU A O 1
ATOM 667 N N . GLY A 1 88 ? 20.921 -1.308 0.554 1.00 92.81 88 GLY A N 1
ATOM 668 C CA . GLY A 1 88 ? 21.220 0.079 0.906 1.00 92.81 88 GLY A CA 1
ATOM 669 C C . GLY A 1 88 ? 19.999 0.944 1.238 1.00 92.81 88 GLY A C 1
ATOM 670 O O . GLY A 1 88 ? 20.173 2.126 1.550 1.00 92.81 88 GLY A O 1
ATOM 671 N N . LEU A 1 89 ? 18.773 0.411 1.158 1.00 91.06 89 LEU A N 1
ATOM 672 C CA . LEU A 1 89 ? 17.570 1.161 1.521 1.00 91.06 89 LEU A CA 1
ATOM 673 C C . LEU A 1 89 ? 17.550 1.490 3.027 1.00 91.06 89 LEU A C 1
ATOM 675 O O . LEU A 1 89 ? 17.838 0.620 3.849 1.00 91.06 89 LEU A O 1
ATOM 679 N N . PRO A 1 90 ? 17.154 2.716 3.423 1.00 93.50 90 PRO A N 1
ATOM 680 C CA . PRO A 1 90 ? 16.965 3.042 4.833 1.00 93.50 90 PRO A CA 1
ATOM 681 C C . PRO A 1 90 ? 15.892 2.163 5.484 1.00 93.50 90 PRO A C 1
ATOM 683 O O . PRO A 1 90 ? 14.887 1.833 4.855 1.00 93.50 90 PRO A O 1
ATOM 686 N N . ASP A 1 91 ? 16.066 1.850 6.767 1.00 91.62 91 ASP A N 1
ATOM 687 C CA . ASP A 1 91 ? 15.127 1.032 7.533 1.00 91.62 91 ASP A CA 1
ATOM 688 C C . ASP A 1 91 ? 14.373 1.858 8.590 1.00 91.62 91 ASP A C 1
ATOM 690 O O . ASP A 1 91 ? 14.931 2.278 9.608 1.00 91.62 91 ASP A O 1
ATOM 694 N N . ASN A 1 92 ? 13.070 2.055 8.365 1.00 89.25 92 ASN A N 1
ATOM 695 C CA . ASN A 1 92 ? 12.182 2.806 9.254 1.00 89.25 92 ASN A CA 1
ATOM 696 C C . ASN A 1 92 ? 11.317 1.890 10.151 1.00 89.25 92 ASN A C 1
ATOM 698 O O . ASN A 1 92 ? 10.381 2.362 10.807 1.00 89.25 92 ASN A O 1
ATOM 702 N N . THR A 1 93 ? 11.625 0.593 10.234 1.00 88.12 93 THR A N 1
ATOM 703 C CA . THR A 1 93 ? 10.883 -0.407 11.030 1.00 88.12 93 THR A CA 1
ATOM 704 C C . THR A 1 93 ? 10.986 -0.213 12.551 1.00 88.12 93 THR A C 1
ATOM 706 O O . THR A 1 93 ? 10.231 -0.806 13.330 1.00 88.12 93 THR A O 1
ATOM 709 N N . SER A 1 94 ? 11.901 0.650 13.002 1.00 84.88 94 SER A N 1
ATOM 710 C CA . SER A 1 94 ? 11.984 1.095 14.399 1.00 84.88 94 SER A CA 1
ATOM 711 C C . SER A 1 94 ? 10.970 2.193 14.758 1.00 84.88 94 SER A C 1
ATOM 713 O O . SER A 1 94 ? 10.765 2.465 15.943 1.00 84.88 94 SER A O 1
ATOM 715 N N . THR A 1 95 ? 10.339 2.812 13.755 1.00 82.75 95 THR A N 1
ATOM 716 C CA . THR A 1 95 ? 9.375 3.915 13.906 1.00 82.75 95 THR A CA 1
ATOM 717 C C . THR A 1 95 ? 7.946 3.455 13.629 1.00 82.75 95 THR A C 1
ATOM 719 O O . THR A 1 95 ? 7.035 3.775 14.393 1.00 82.75 95 THR A O 1
ATOM 722 N N . TYR A 1 96 ? 7.749 2.684 12.560 1.00 85.50 96 TYR A N 1
ATOM 723 C CA . TYR A 1 96 ? 6.427 2.263 12.094 1.00 85.50 96 TYR A CA 1
ATOM 724 C C . TYR A 1 96 ? 6.192 0.767 12.283 1.00 85.50 96 TYR A C 1
ATOM 726 O O . TYR A 1 96 ? 7.136 -0.017 12.418 1.00 85.50 96 TYR A O 1
ATOM 734 N N . ALA A 1 97 ? 4.920 0.371 12.304 1.00 86.75 97 ALA A N 1
ATOM 735 C CA . ALA A 1 97 ? 4.536 -1.028 12.372 1.00 86.75 97 ALA A CA 1
ATOM 736 C C . ALA A 1 97 ? 5.002 -1.788 11.128 1.00 86.75 97 ALA A C 1
ATOM 738 O O . ALA A 1 97 ? 5.042 -1.246 10.023 1.00 86.75 97 ALA A O 1
ATOM 739 N N . TRP A 1 98 ? 5.362 -3.056 11.318 1.00 90.31 98 TRP A N 1
ATOM 740 C CA . TRP A 1 98 ? 5.811 -3.895 10.221 1.00 90.31 98 TRP A CA 1
ATOM 741 C C . TRP A 1 98 ? 5.639 -5.380 10.506 1.00 90.31 98 TRP A C 1
ATOM 743 O O . TRP A 1 98 ? 5.695 -5.814 11.660 1.00 90.31 98 TRP A O 1
ATOM 753 N N . ALA A 1 99 ? 5.520 -6.154 9.434 1.00 89.44 99 ALA A N 1
ATOM 754 C CA . ALA A 1 99 ? 5.604 -7.604 9.446 1.00 89.44 99 ALA A CA 1
ATOM 755 C C . ALA A 1 99 ? 6.324 -8.101 8.187 1.00 89.44 99 ALA A C 1
ATOM 757 O O . ALA A 1 99 ? 6.313 -7.435 7.153 1.00 89.44 99 ALA A O 1
ATOM 758 N N . SER A 1 100 ? 6.950 -9.275 8.267 1.00 91.38 100 SER A N 1
ATOM 759 C CA . SER A 1 100 ? 7.593 -9.880 7.099 1.00 91.38 100 SER A CA 1
ATOM 760 C C . SER A 1 100 ? 6.556 -10.379 6.102 1.00 91.38 100 SER A C 1
ATOM 762 O O . SER A 1 100 ? 5.601 -11.060 6.481 1.00 91.38 100 SER A O 1
ATOM 764 N N . ASN A 1 101 ? 6.784 -10.122 4.815 1.00 93.25 101 ASN A N 1
ATOM 765 C CA . ASN A 1 101 ? 5.981 -10.687 3.736 1.00 93.25 101 ASN A CA 1
ATOM 766 C C . ASN A 1 101 ? 6.176 -12.211 3.558 1.00 93.25 101 ASN A C 1
ATOM 768 O O . ASN A 1 101 ? 5.371 -12.847 2.887 1.00 93.25 101 ASN A O 1
ATOM 772 N N . ASN A 1 102 ? 7.164 -12.826 4.224 1.00 90.62 102 ASN A N 1
ATOM 773 C CA . ASN A 1 102 ? 7.232 -14.290 4.366 1.00 90.62 102 ASN A CA 1
ATOM 774 C C . ASN A 1 102 ? 6.132 -14.835 5.291 1.00 90.62 102 ASN A C 1
ATOM 776 O O . ASN A 1 102 ? 5.737 -15.995 5.186 1.00 90.62 102 ASN A O 1
ATOM 780 N N . ILE A 1 103 ? 5.630 -13.994 6.199 1.00 87.44 103 ILE A N 1
ATOM 781 C CA . ILE A 1 103 ? 4.592 -14.350 7.164 1.00 87.44 103 ILE A CA 1
ATOM 782 C C . ILE A 1 103 ? 3.239 -13.859 6.657 1.00 87.44 103 ILE A C 1
ATOM 784 O O . ILE A 1 103 ? 2.307 -14.651 6.537 1.00 87.44 103 ILE A O 1
ATOM 788 N N . VAL A 1 104 ? 3.124 -12.568 6.337 1.00 90.62 104 VAL A N 1
ATOM 789 C CA . VAL A 1 104 ? 1.863 -11.944 5.918 1.00 90.62 104 VAL A CA 1
ATOM 790 C C . VAL A 1 104 ? 1.670 -12.109 4.422 1.00 90.62 104 VAL A C 1
ATOM 792 O O . VAL A 1 104 ? 2.396 -11.516 3.624 1.00 90.62 104 VAL A O 1
ATOM 795 N N . THR A 1 105 ? 0.658 -12.888 4.056 1.00 91.56 105 THR A N 1
ATOM 796 C CA . THR A 1 105 ? 0.303 -13.151 2.654 1.00 91.56 105 THR A CA 1
ATOM 797 C C . THR A 1 105 ? -1.007 -12.494 2.250 1.00 91.56 105 THR A C 1
ATOM 799 O O . THR A 1 105 ? -1.299 -12.427 1.059 1.00 91.56 105 THR A O 1
ATOM 802 N N . ARG A 1 106 ? -1.794 -12.009 3.218 1.00 93.19 106 ARG A N 1
ATOM 803 C CA . ARG A 1 106 ? -3.089 -11.373 2.983 1.00 93.19 106 ARG A CA 1
ATOM 804 C C . ARG A 1 106 ? -3.357 -10.245 3.976 1.00 93.19 106 ARG A C 1
ATOM 806 O O . ARG A 1 106 ? -2.961 -10.338 5.138 1.00 93.19 106 ARG A O 1
ATOM 813 N N . ILE A 1 107 ? -4.055 -9.211 3.521 1.00 94.06 107 ILE A N 1
ATOM 814 C CA . ILE A 1 107 ? -4.588 -8.133 4.352 1.00 94.06 107 ILE A CA 1
ATOM 815 C C . ILE A 1 107 ? -6.095 -8.066 4.127 1.00 94.06 107 ILE A C 1
ATOM 817 O O . ILE A 1 107 ? -6.559 -7.788 3.022 1.00 94.06 107 ILE A O 1
ATOM 821 N N . ASP A 1 108 ? -6.832 -8.352 5.188 1.00 94.44 108 ASP A N 1
ATOM 822 C CA . ASP A 1 108 ? -8.282 -8.229 5.258 1.00 94.44 108 ASP A CA 1
ATOM 823 C C . ASP A 1 108 ? -8.692 -6.798 5.634 1.00 94.44 108 ASP A C 1
ATOM 825 O O . ASP A 1 108 ? -7.819 -5.977 5.931 1.00 94.44 108 ASP A O 1
ATOM 829 N N . PRO A 1 109 ? -9.997 -6.467 5.619 1.00 93.75 109 PRO A N 1
ATOM 830 C CA . PRO A 1 109 ? -10.463 -5.122 5.918 1.00 93.75 109 PRO A CA 1
ATOM 831 C C . PRO A 1 109 ? -9.865 -4.548 7.199 1.00 93.75 109 PRO A C 1
ATOM 833 O O . PRO A 1 109 ? -9.792 -5.215 8.241 1.00 93.75 109 PRO A O 1
ATOM 836 N N . LEU A 1 110 ? -9.433 -3.294 7.092 1.00 91.56 110 LEU A N 1
ATOM 837 C CA . LEU A 1 110 ? -8.788 -2.566 8.172 1.00 91.56 110 LEU A CA 1
ATOM 838 C C . LEU A 1 110 ? -9.673 -1.401 8.625 1.00 91.56 110 LEU A C 1
ATOM 840 O O . LEU A 1 110 ? -10.276 -0.699 7.814 1.00 91.56 110 LEU A O 1
ATOM 844 N N . ASP A 1 111 ? -9.717 -1.190 9.934 1.00 88.25 111 ASP A N 1
ATOM 845 C CA . ASP A 1 111 ? -10.305 -0.027 10.593 1.00 88.25 111 ASP A CA 1
ATOM 846 C C . ASP A 1 111 ? -9.173 0.928 10.987 1.00 88.25 111 ASP A C 1
ATOM 848 O O . ASP A 1 111 ? -8.377 0.616 11.874 1.00 88.25 111 ASP A O 1
ATOM 852 N N . LEU A 1 112 ? -9.036 2.043 10.261 1.00 80.69 112 LEU A N 1
ATOM 853 C CA . LEU A 1 112 ? -7.822 2.873 10.242 1.00 80.69 112 LEU A CA 1
ATOM 854 C C . LEU A 1 112 ? -8.116 4.386 10.298 1.00 80.69 112 LEU A C 1
ATOM 856 O O . LEU A 1 112 ? -9.216 4.825 9.963 1.00 80.69 112 LEU A O 1
ATOM 860 N N . PRO A 1 113 ? -7.136 5.221 10.695 1.00 74.69 113 PRO A N 1
ATOM 861 C CA . PRO A 1 113 ? -7.266 6.682 10.718 1.00 74.69 113 PRO A CA 1
ATOM 862 C C . PRO A 1 113 ? -7.262 7.351 9.324 1.00 74.69 113 PRO A C 1
ATOM 864 O O . PRO A 1 113 ? -7.103 6.703 8.296 1.00 74.69 113 PRO A O 1
ATOM 867 N N . LEU A 1 114 ? -7.397 8.687 9.302 1.00 76.81 114 LEU A N 1
ATOM 868 C CA . LEU A 1 114 ? -7.572 9.555 8.117 1.00 76.81 114 LEU A CA 1
ATOM 869 C C . LEU A 1 114 ? -6.639 9.304 6.915 1.00 76.81 114 LEU A C 1
ATOM 871 O O . LEU A 1 114 ? -7.076 9.434 5.768 1.00 76.81 114 LEU A O 1
ATOM 875 N N . ALA A 1 115 ? -5.363 9.004 7.137 1.00 82.38 115 ALA A N 1
ATOM 876 C CA . ALA A 1 115 ? -4.423 8.650 6.077 1.00 82.38 115 ALA A CA 1
ATOM 877 C C . ALA A 1 115 ? -3.885 7.239 6.304 1.00 82.38 115 ALA A C 1
ATOM 879 O O . ALA A 1 115 ? -3.490 6.899 7.415 1.00 82.38 115 ALA A O 1
ATOM 880 N N . THR A 1 116 ? -3.834 6.429 5.251 1.00 87.44 116 THR A N 1
ATOM 881 C CA . THR A 1 116 ? -3.381 5.036 5.319 1.00 87.44 116 THR A CA 1
ATOM 882 C C . THR A 1 116 ? -2.267 4.791 4.312 1.00 87.44 116 THR A C 1
ATOM 884 O O . THR A 1 116 ? -2.423 5.040 3.116 1.00 87.44 116 THR A O 1
ATOM 887 N N . ILE A 1 117 ? -1.139 4.290 4.804 1.00 90.00 117 ILE A N 1
ATOM 888 C CA . ILE A 1 117 ? 0.038 3.933 4.022 1.00 90.00 117 ILE A CA 1
ATOM 889 C C . ILE A 1 117 ? 0.336 2.460 4.272 1.00 90.00 117 ILE A C 1
ATOM 891 O O . ILE A 1 117 ? 0.727 2.070 5.372 1.00 90.00 117 ILE A O 1
ATOM 895 N N . LEU A 1 118 ? 0.178 1.652 3.230 1.00 93.69 118 LEU A N 1
ATOM 896 C CA . LEU A 1 118 ? 0.652 0.278 3.194 1.00 93.69 118 LEU A CA 1
ATOM 897 C C . LEU A 1 118 ? 1.801 0.221 2.189 1.00 93.69 118 LEU A C 1
ATOM 899 O O . LEU A 1 118 ? 1.621 0.518 1.007 1.00 93.69 118 LEU A O 1
ATOM 903 N N . ALA A 1 119 ? 2.992 -0.142 2.654 1.00 94.19 119 ALA A N 1
ATOM 904 C CA . ALA A 1 119 ? 4.187 -0.138 1.819 1.00 94.19 119 ALA A CA 1
ATOM 905 C C . ALA A 1 119 ? 4.938 -1.468 1.904 1.00 94.19 119 ALA A C 1
ATOM 907 O O . ALA A 1 119 ? 5.176 -1.990 2.990 1.00 94.19 119 ALA A O 1
ATOM 908 N N . GLY A 1 120 ? 5.336 -2.009 0.754 1.00 94.44 120 GLY A N 1
ATOM 909 C CA . GLY A 1 120 ? 6.330 -3.073 0.685 1.00 94.44 120 GLY A CA 1
ATOM 910 C C . GLY A 1 120 ? 7.735 -2.532 0.957 1.00 94.44 120 GLY A C 1
ATOM 911 O O . GLY A 1 120 ? 8.100 -1.463 0.465 1.00 94.44 120 GLY A O 1
ATOM 912 N N . GLY A 1 121 ? 8.529 -3.284 1.715 1.00 93.75 121 GLY A N 1
ATOM 913 C CA . GLY A 1 121 ? 9.860 -2.884 2.172 1.00 93.75 121 GLY A CA 1
ATOM 914 C C . GLY A 1 121 ? 9.830 -2.303 3.582 1.00 93.75 121 GLY A C 1
ATOM 915 O O . GLY A 1 121 ? 8.993 -2.678 4.393 1.00 93.75 121 GLY A O 1
ATOM 916 N N . SER A 1 122 ? 10.772 -1.418 3.888 1.00 92.06 122 SER A N 1
ATOM 917 C CA . SER A 1 122 ? 10.971 -0.818 5.217 1.00 92.06 122 SER A CA 1
ATOM 918 C C . SER A 1 122 ? 10.987 0.714 5.179 1.00 92.06 122 SER A C 1
ATOM 920 O O . SER A 1 122 ? 11.383 1.361 6.149 1.00 92.06 122 SER A O 1
ATOM 922 N N . ASN A 1 123 ? 10.575 1.313 4.057 1.00 88.56 123 ASN A N 1
ATOM 923 C CA . ASN A 1 123 ? 10.655 2.747 3.817 1.00 88.56 123 ASN A CA 1
ATOM 924 C C . ASN A 1 123 ? 9.530 3.231 2.883 1.00 88.56 123 ASN A C 1
ATOM 926 O O . ASN A 1 123 ? 9.086 2.487 2.011 1.00 88.56 123 ASN A O 1
ATOM 930 N N . VAL A 1 124 ? 9.065 4.471 3.077 1.00 84.06 124 VAL A N 1
ATOM 931 C CA . VAL A 1 124 ? 8.005 5.101 2.259 1.00 84.06 124 VAL A CA 1
ATOM 932 C C . VAL A 1 124 ? 8.534 6.136 1.261 1.00 84.06 124 VAL A C 1
ATOM 934 O O . VAL A 1 124 ? 7.845 6.461 0.301 1.00 84.06 124 VAL A O 1
ATOM 937 N N . ASP A 1 125 ? 9.743 6.654 1.472 1.00 83.06 125 ASP A N 1
ATOM 938 C CA . ASP A 1 125 ? 10.341 7.724 0.666 1.00 83.06 125 ASP A CA 1
ATOM 939 C C . ASP A 1 125 ? 11.150 7.170 -0.516 1.00 83.06 125 ASP A C 1
ATOM 941 O O . ASP A 1 125 ? 11.288 7.821 -1.553 1.00 83.06 125 ASP A O 1
ATOM 945 N N . TYR A 1 126 ? 11.664 5.947 -0.375 1.00 82.00 126 TYR A N 1
ATOM 946 C CA . TYR A 1 126 ? 12.503 5.275 -1.357 1.00 82.00 126 TYR A CA 1
ATOM 947 C C . TYR A 1 126 ? 11.883 3.948 -1.785 1.00 82.00 126 TYR A C 1
ATOM 949 O O . TYR A 1 126 ? 11.385 3.172 -0.974 1.00 82.00 126 TYR A O 1
ATOM 957 N N . SER A 1 127 ? 11.955 3.663 -3.084 1.00 86.06 127 SER A N 1
ATOM 958 C CA . SER A 1 127 ? 11.590 2.364 -3.644 1.00 86.06 127 SER A CA 1
ATOM 959 C C . SER A 1 127 ? 12.628 1.932 -4.672 1.00 86.06 127 SER A C 1
ATOM 961 O O . SER A 1 127 ? 13.142 2.751 -5.437 1.00 86.06 127 SER A O 1
ATOM 963 N N . ILE A 1 128 ? 12.924 0.634 -4.699 1.00 88.94 128 ILE A N 1
ATOM 964 C CA . ILE A 1 128 ? 13.681 0.019 -5.787 1.00 88.94 128 ILE A CA 1
ATOM 965 C C . ILE A 1 128 ? 12.676 -0.531 -6.787 1.00 88.94 128 ILE A C 1
ATOM 967 O O . ILE A 1 128 ? 11.793 -1.316 -6.438 1.00 88.94 128 ILE A O 1
ATOM 971 N N . LYS A 1 129 ? 12.809 -0.108 -8.047 1.00 86.69 129 LYS A N 1
ATOM 972 C CA . LYS A 1 129 ? 11.935 -0.559 -9.133 1.00 86.69 129 LYS A CA 1
ATOM 973 C C . LYS A 1 129 ? 11.867 -2.084 -9.159 1.00 86.69 129 LYS A C 1
ATOM 975 O O . LYS A 1 129 ? 12.890 -2.759 -9.037 1.00 86.69 129 LYS A O 1
ATOM 980 N N . ALA A 1 130 ? 10.658 -2.597 -9.355 1.00 91.69 130 ALA A N 1
ATOM 981 C CA . ALA A 1 130 ? 10.329 -4.019 -9.375 1.00 91.69 130 ALA A CA 1
ATOM 982 C C . ALA A 1 130 ? 10.458 -4.773 -8.039 1.00 91.69 130 ALA A C 1
ATOM 984 O O . ALA A 1 130 ? 9.897 -5.867 -7.934 1.00 91.69 130 ALA A O 1
ATOM 985 N N . LYS A 1 131 ? 11.118 -4.205 -7.017 1.00 94.75 131 LYS A N 1
ATOM 986 C CA . LYS A 1 131 ? 11.154 -4.819 -5.690 1.00 94.75 131 LYS A CA 1
ATOM 987 C C . LYS A 1 131 ? 9.845 -4.523 -4.976 1.00 94.75 131 LYS A C 1
ATOM 989 O O . LYS A 1 131 ? 9.565 -3.369 -4.654 1.00 94.75 131 LYS A O 1
ATOM 994 N N . VAL A 1 132 ? 9.038 -5.557 -4.767 1.00 95.88 132 VAL A N 1
ATOM 995 C CA . VAL A 1 132 ? 7.696 -5.434 -4.189 1.00 95.88 132 VAL A CA 1
ATOM 996 C C . VAL A 1 132 ? 7.412 -6.533 -3.173 1.00 95.88 132 VAL A C 1
ATOM 998 O O . VAL A 1 132 ? 8.010 -7.606 -3.226 1.00 95.88 132 VAL A O 1
ATOM 1001 N N . ALA A 1 133 ? 6.468 -6.279 -2.271 1.00 96.44 133 ALA A N 1
ATOM 1002 C CA . ALA A 1 133 ? 5.842 -7.310 -1.452 1.00 96.44 133 ALA A CA 1
ATOM 1003 C C . ALA A 1 133 ? 4.704 -7.993 -2.235 1.00 96.44 133 ALA A C 1
ATOM 1005 O O . ALA A 1 133 ? 3.934 -7.324 -2.927 1.00 96.44 133 ALA A O 1
ATOM 1006 N N . SER A 1 134 ? 4.577 -9.315 -2.122 1.00 95.69 134 SER A N 1
ATOM 1007 C CA . SER A 1 134 ? 3.469 -10.095 -2.681 1.00 95.69 134 SER A CA 1
ATOM 1008 C C . SER A 1 134 ? 2.405 -10.332 -1.620 1.00 95.69 134 SER A C 1
ATOM 1010 O O . SER A 1 134 ? 2.589 -11.155 -0.725 1.00 95.69 134 SER A O 1
ATOM 1012 N N . VAL A 1 135 ? 1.283 -9.627 -1.726 1.00 92.94 135 VAL A N 1
ATOM 1013 C CA . VAL A 1 135 ? 0.208 -9.682 -0.736 1.00 92.94 135 VAL A CA 1
ATOM 1014 C C . VAL A 1 135 ? -1.156 -9.652 -1.420 1.00 92.94 135 VAL A C 1
ATOM 1016 O O . VAL A 1 135 ? -1.368 -8.901 -2.371 1.00 92.94 135 VAL A O 1
ATOM 1019 N N . ASP A 1 136 ? -2.071 -10.488 -0.944 1.00 93.94 136 ASP A N 1
ATOM 1020 C CA . ASP A 1 136 ? -3.480 -10.446 -1.326 1.00 93.94 136 ASP A CA 1
ATOM 1021 C C . ASP A 1 136 ? -4.191 -9.348 -0.524 1.00 93.94 136 ASP A C 1
ATOM 1023 O O . ASP A 1 136 ? -4.063 -9.298 0.700 1.00 93.94 136 ASP A O 1
ATOM 1027 N N . LEU A 1 137 ? -4.912 -8.452 -1.195 1.00 94.88 137 LEU A N 1
ATOM 1028 C CA . LEU A 1 137 ? -5.681 -7.399 -0.533 1.00 94.88 137 LEU A CA 1
ATOM 1029 C C . LEU A 1 137 ? -7.159 -7.744 -0.662 1.00 94.88 137 LEU A C 1
ATOM 1031 O O . LEU A 1 137 ? -7.643 -8.007 -1.764 1.00 94.88 137 LEU A O 1
ATOM 1035 N N . ALA A 1 138 ? -7.879 -7.738 0.456 1.00 94.06 138 ALA A N 1
ATOM 1036 C CA . ALA A 1 138 ? -9.313 -7.968 0.427 1.00 94.06 138 ALA A CA 1
ATOM 1037 C C . ALA A 1 138 ? -10.011 -6.922 -0.463 1.00 94.06 138 ALA A C 1
ATOM 1039 O O . ALA A 1 138 ? -9.674 -5.740 -0.376 1.00 94.06 138 ALA A O 1
ATOM 1040 N N . PRO A 1 139 ? -10.995 -7.317 -1.293 1.00 91.75 139 PRO A N 1
ATOM 1041 C CA . PRO A 1 139 ? -11.692 -6.401 -2.198 1.00 91.75 139 PRO A CA 1
ATOM 1042 C C . PRO A 1 139 ? -12.332 -5.196 -1.505 1.00 91.75 139 PRO A C 1
ATOM 1044 O O . PRO A 1 139 ? -12.541 -4.173 -2.144 1.00 91.75 139 PRO A O 1
ATOM 1047 N N . ASP A 1 140 ? -12.632 -5.318 -0.213 1.00 91.94 140 ASP A N 1
ATOM 1048 C CA . ASP A 1 140 ? -13.248 -4.308 0.637 1.00 91.94 140 ASP A CA 1
ATOM 1049 C C . ASP A 1 140 ? -12.278 -3.663 1.650 1.00 91.94 140 ASP A C 1
ATOM 1051 O O . ASP A 1 140 ? -12.713 -3.094 2.652 1.00 91.94 140 ASP A O 1
ATOM 1055 N N . LEU A 1 141 ? -10.963 -3.726 1.381 1.00 93.94 141 LEU A N 1
ATOM 1056 C CA . LEU A 1 141 ? -9.872 -3.357 2.297 1.00 93.94 141 LEU A CA 1
ATOM 1057 C C . LEU A 1 141 ? -10.140 -2.096 3.139 1.00 93.94 141 LEU A C 1
ATOM 1059 O O . LEU A 1 141 ? -9.983 -2.133 4.359 1.00 93.94 141 LEU A O 1
ATOM 1063 N N . LEU A 1 142 ? -10.517 -0.983 2.495 1.00 94.25 142 LEU A N 1
ATOM 1064 C CA . LEU A 1 142 ? -10.804 0.304 3.143 1.00 94.25 142 LEU A CA 1
ATOM 1065 C C . LEU A 1 142 ? -12.184 0.863 2.771 1.00 94.25 142 LEU A C 1
ATOM 1067 O O . LEU A 1 142 ? -12.477 2.021 3.066 1.00 94.25 142 LEU A O 1
ATOM 1071 N N . THR A 1 143 ? -13.045 0.090 2.108 1.00 91.81 143 THR A N 1
ATOM 1072 C CA . THR A 1 143 ? -14.280 0.608 1.492 1.00 91.81 143 THR A CA 1
ATOM 1073 C C . THR A 1 143 ? -15.221 1.259 2.507 1.00 91.81 143 THR A C 1
ATOM 1075 O O . THR A 1 143 ? -15.846 2.277 2.204 1.00 91.81 143 THR A O 1
ATOM 1078 N N . SER A 1 144 ? -15.302 0.710 3.724 1.00 91.12 144 SER A N 1
ATOM 1079 C CA . SER A 1 144 ? -16.129 1.240 4.818 1.00 91.12 144 SER A CA 1
ATOM 1080 C C . SER A 1 144 ? -15.504 2.429 5.557 1.00 91.12 144 SER A C 1
ATOM 1082 O O . SER A 1 144 ? -16.174 3.065 6.370 1.00 91.12 144 SER A O 1
ATOM 1084 N N . GLN A 1 145 ? -14.238 2.756 5.283 1.00 91.69 145 GLN A N 1
ATOM 1085 C CA . GLN A 1 145 ? -13.452 3.734 6.035 1.00 91.69 145 GLN A CA 1
ATOM 1086 C C . GLN A 1 145 ? -13.638 5.152 5.479 1.00 91.69 145 GLN A C 1
ATOM 1088 O O . GLN A 1 145 ? -12.747 5.738 4.869 1.00 91.69 145 GLN A O 1
ATOM 1093 N N . THR A 1 146 ? -14.829 5.720 5.674 1.00 91.25 146 THR A N 1
ATOM 1094 C CA . THR A 1 146 ? -15.214 7.059 5.168 1.00 91.25 146 THR A CA 1
ATOM 1095 C C . THR A 1 146 ? -14.345 8.220 5.674 1.00 91.25 146 THR A C 1
ATOM 1097 O O . THR A 1 146 ? -14.267 9.268 5.036 1.00 91.25 146 THR A O 1
ATOM 1100 N N . GLN A 1 147 ? -13.664 8.045 6.802 1.00 89.62 147 GLN A N 1
ATOM 1101 C CA . GLN A 1 147 ? -12.678 8.978 7.340 1.00 89.62 147 GLN A CA 1
ATOM 1102 C C . GLN A 1 147 ? -11.381 9.009 6.523 1.00 89.62 147 GLN A C 1
ATOM 1104 O O . GLN A 1 147 ? -10.652 10.000 6.575 1.00 89.62 147 GLN A O 1
ATOM 1109 N N . VAL A 1 148 ? -11.075 7.943 5.778 1.00 91.75 148 VAL A N 1
ATOM 1110 C CA . VAL A 1 148 ? -9.842 7.839 5.002 1.00 91.75 148 VAL A CA 1
ATOM 1111 C C . VAL A 1 148 ? -9.949 8.718 3.756 1.00 91.75 148 VAL A C 1
ATOM 1113 O O . VAL A 1 148 ? -10.843 8.566 2.922 1.00 91.75 148 VAL A O 1
ATOM 1116 N N . THR A 1 149 ? -9.009 9.653 3.624 1.00 93.69 149 THR A N 1
ATOM 1117 C CA . THR A 1 149 ? -8.942 10.608 2.502 1.00 93.69 149 THR A CA 1
ATOM 1118 C C . THR A 1 149 ? -7.663 10.477 1.684 1.00 93.69 149 THR A C 1
ATOM 1120 O O . THR A 1 149 ? -7.605 10.989 0.563 1.00 93.69 149 THR A O 1
ATOM 1123 N N . GLN A 1 150 ? -6.652 9.782 2.209 1.00 93.62 150 GLN A N 1
ATOM 1124 C CA . GLN A 1 150 ? -5.377 9.541 1.540 1.00 93.62 150 GLN A CA 1
ATOM 1125 C C . GLN A 1 150 ? -5.000 8.067 1.661 1.00 93.62 150 GLN A C 1
ATOM 1127 O O . GLN A 1 150 ? -4.943 7.538 2.772 1.00 93.62 150 GLN A O 1
ATOM 1132 N N . VAL A 1 151 ? -4.726 7.424 0.526 1.00 94.75 151 VAL A N 1
ATOM 1133 C CA . VAL A 1 151 ? -4.295 6.024 0.471 1.00 94.75 151 VAL A CA 1
ATOM 1134 C C . VAL A 1 151 ? -3.023 5.898 -0.353 1.00 94.75 151 VAL A C 1
ATOM 1136 O O . VAL A 1 151 ? -2.968 6.315 -1.510 1.00 94.75 151 VAL A O 1
ATOM 1139 N N . LEU A 1 152 ? -1.990 5.316 0.242 1.00 93.88 152 LEU A N 1
ATOM 1140 C CA . LEU A 1 152 ? -0.739 4.997 -0.431 1.00 93.88 152 LEU A CA 1
ATOM 1141 C C . LEU A 1 152 ? -0.547 3.479 -0.370 1.00 93.88 152 LEU A C 1
ATOM 1143 O O . LEU A 1 152 ? -0.392 2.927 0.716 1.00 93.88 152 LEU A O 1
ATOM 1147 N N . LEU A 1 153 ? -0.560 2.821 -1.531 1.00 94.62 153 LEU A N 1
ATOM 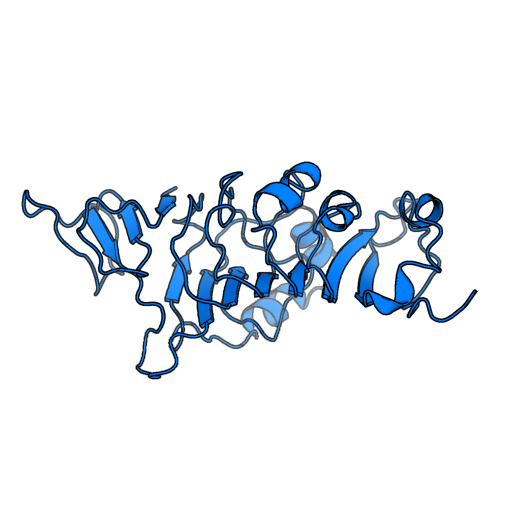1148 C CA . LEU A 1 153 ? -0.212 1.410 -1.705 1.00 94.62 153 LEU A CA 1
ATOM 1149 C C . LEU A 1 153 ? 1.085 1.361 -2.513 1.00 94.62 153 LEU A C 1
ATOM 1151 O O . LEU A 1 153 ? 1.076 1.517 -3.735 1.00 94.62 153 LEU A O 1
ATOM 1155 N N . MET A 1 154 ? 2.216 1.226 -1.828 1.00 93.44 154 MET A N 1
ATOM 1156 C CA . MET A 1 154 ? 3.540 1.400 -2.434 1.00 93.44 154 MET A CA 1
ATOM 1157 C C . MET A 1 154 ? 4.319 0.094 -2.458 1.00 93.44 154 MET A C 1
ATOM 1159 O O . MET A 1 154 ? 4.308 -0.646 -1.481 1.00 93.44 154 MET A O 1
ATOM 1163 N N . SER A 1 155 ? 5.044 -0.177 -3.546 1.00 95.06 155 SER A N 1
ATOM 1164 C CA . SER A 1 155 ? 5.907 -1.365 -3.655 1.00 95.06 155 SER A CA 1
ATOM 1165 C C . SER A 1 155 ? 5.160 -2.675 -3.349 1.00 95.06 155 SER A C 1
ATOM 1167 O O . SER A 1 155 ? 5.678 -3.553 -2.661 1.00 95.06 155 SER A O 1
ATOM 1169 N N . MET A 1 156 ? 3.923 -2.804 -3.834 1.00 94.25 156 MET A N 1
ATOM 1170 C CA . MET A 1 156 ? 3.071 -3.989 -3.662 1.00 94.25 156 MET A CA 1
ATOM 1171 C C . MET A 1 156 ? 2.768 -4.624 -5.010 1.00 94.25 156 MET A C 1
ATOM 1173 O O . MET A 1 156 ? 2.465 -3.917 -5.961 1.00 94.25 156 MET A O 1
ATOM 1177 N N . ASN A 1 157 ? 2.791 -5.947 -5.110 1.00 94.94 157 ASN A N 1
ATOM 1178 C CA . ASN A 1 157 ? 2.389 -6.618 -6.337 1.00 94.94 157 ASN A CA 1
ATOM 1179 C C . ASN A 1 157 ? 0.864 -6.538 -6.531 1.00 94.94 157 ASN A C 1
ATOM 1181 O O . ASN A 1 157 ? 0.126 -7.365 -6.003 1.00 94.94 157 ASN A O 1
ATOM 1185 N N . LEU A 1 158 ? 0.402 -5.577 -7.335 1.00 92.88 158 LEU A N 1
ATOM 1186 C CA . LEU A 1 158 ? -1.007 -5.419 -7.709 1.00 92.88 158 LEU A CA 1
ATOM 1187 C C . LEU A 1 158 ? -1.297 -5.895 -9.141 1.00 92.88 158 LEU A C 1
ATOM 1189 O O . LEU A 1 158 ? -2.385 -5.649 -9.662 1.00 92.88 158 LEU A O 1
ATOM 1193 N N . LYS A 1 159 ? -0.356 -6.603 -9.788 1.00 88.50 159 LYS A N 1
ATOM 1194 C CA . LYS A 1 159 ? -0.454 -7.049 -11.194 1.00 88.50 159 LYS A CA 1
ATOM 1195 C C . LYS A 1 159 ? -1.759 -7.803 -11.481 1.00 88.50 159 LYS A C 1
ATOM 1197 O O . LYS A 1 159 ? -2.390 -7.562 -12.504 1.00 88.50 159 LYS A O 1
ATOM 1202 N N . ALA A 1 160 ? -2.183 -8.672 -10.562 1.00 86.88 160 ALA A N 1
ATOM 1203 C CA . ALA A 1 160 ? -3.410 -9.467 -10.685 1.00 86.88 160 ALA A CA 1
ATOM 1204 C C . ALA A 1 160 ? -4.688 -8.750 -10.198 1.00 86.88 160 ALA A C 1
ATOM 1206 O O . ALA A 1 160 ? -5.780 -9.280 -10.370 1.00 86.88 160 ALA A O 1
ATOM 1207 N N . GLN A 1 161 ? -4.570 -7.560 -9.599 1.00 82.06 161 GLN A N 1
ATOM 1208 C CA . GLN A 1 161 ? -5.670 -6.854 -8.929 1.00 82.06 161 GLN A CA 1
ATOM 1209 C C . GLN A 1 161 ? -6.049 -5.534 -9.621 1.00 82.06 161 GLN A C 1
ATOM 1211 O O . GLN A 1 161 ? -6.807 -4.748 -9.063 1.00 82.06 161 GLN A O 1
ATOM 1216 N N . VAL A 1 162 ? -5.555 -5.271 -10.839 1.00 79.12 162 VAL A N 1
ATOM 1217 C CA . VAL A 1 162 ? -5.725 -3.977 -11.535 1.00 79.12 162 VAL A CA 1
ATOM 1218 C C . VAL A 1 162 ? -7.183 -3.507 -11.650 1.00 79.12 162 VAL A C 1
ATOM 1220 O O . VAL A 1 162 ? -7.452 -2.324 -11.453 1.00 79.12 162 VAL A O 1
ATOM 1223 N N . THR A 1 163 ? -8.129 -4.415 -11.911 1.00 80.25 163 THR A N 1
ATOM 1224 C CA . THR A 1 163 ? -9.567 -4.094 -12.002 1.00 80.25 163 THR A CA 1
ATOM 1225 C C . THR A 1 163 ? -10.231 -3.941 -10.635 1.00 80.25 163 THR A C 1
ATOM 1227 O O . THR A 1 163 ? -11.303 -3.363 -10.538 1.00 80.25 163 THR A O 1
ATOM 1230 N N . ALA A 1 164 ? -9.607 -4.451 -9.572 1.00 85.44 164 ALA A N 1
ATOM 1231 C CA . ALA A 1 164 ? -10.142 -4.417 -8.214 1.00 85.44 164 ALA A CA 1
ATOM 1232 C C . ALA A 1 164 ? -9.627 -3.218 -7.401 1.00 85.44 164 ALA A C 1
ATOM 1234 O O . ALA A 1 164 ? -10.189 -2.913 -6.355 1.00 85.44 164 ALA A O 1
ATOM 1235 N N . VAL A 1 165 ? -8.591 -2.500 -7.870 1.00 89.06 165 VAL A N 1
ATOM 1236 C CA . VAL A 1 165 ? -7.944 -1.414 -7.100 1.00 89.06 165 VAL A CA 1
ATOM 1237 C C . VAL A 1 165 ? -8.939 -0.343 -6.648 1.00 89.06 165 VAL A C 1
ATOM 1239 O O . VAL A 1 165 ? -8.797 0.212 -5.563 1.00 89.06 165 VAL A O 1
ATOM 1242 N N . ARG A 1 166 ? -9.964 -0.052 -7.458 1.00 92.81 166 ARG A N 1
ATOM 1243 C CA . ARG A 1 166 ? -11.016 0.905 -7.099 1.00 92.81 166 ARG A CA 1
ATOM 1244 C C . ARG A 1 166 ? -11.834 0.449 -5.893 1.00 92.81 166 ARG A C 1
ATOM 1246 O O . ARG A 1 166 ? -12.208 1.294 -5.083 1.00 92.81 166 ARG A O 1
ATOM 1253 N N . ASP A 1 167 ? -12.126 -0.844 -5.797 1.00 92.94 167 ASP A N 1
ATOM 1254 C CA . ASP A 1 167 ? -12.994 -1.398 -4.757 1.00 92.94 167 ASP A CA 1
ATOM 1255 C C . ASP A 1 167 ? -12.295 -1.424 -3.396 1.00 92.94 167 ASP A C 1
ATOM 1257 O O . ASP A 1 167 ? -12.952 -1.181 -2.385 1.00 92.94 167 ASP A O 1
ATOM 1261 N N . LEU A 1 168 ? -10.959 -1.521 -3.384 1.00 93.69 168 LEU A N 1
ATOM 1262 C CA . LEU A 1 168 ? -10.133 -1.412 -2.174 1.00 93.69 168 LEU A CA 1
ATOM 1263 C C . LEU A 1 168 ? -10.314 -0.078 -1.428 1.00 93.69 168 LEU A C 1
ATOM 1265 O O . LEU A 1 168 ? -9.932 0.027 -0.264 1.00 93.69 168 LEU A O 1
ATOM 1269 N N . LEU A 1 169 ? -10.817 0.962 -2.104 1.00 94.88 169 LEU A N 1
ATOM 1270 C CA . LEU A 1 169 ? -10.757 2.351 -1.659 1.00 94.88 169 LEU A CA 1
ATOM 1271 C C . LEU A 1 169 ? -12.137 2.901 -1.261 1.00 94.88 169 LEU A C 1
ATOM 1273 O O . LEU A 1 169 ? -13.141 2.633 -1.931 1.00 94.88 169 LEU A O 1
ATOM 1277 N N . PRO A 1 170 ? -12.208 3.763 -0.233 1.00 94.56 170 PRO A N 1
ATOM 1278 C CA . PRO A 1 170 ? -13.436 4.472 0.096 1.00 94.56 170 PRO A CA 1
ATOM 1279 C C . PRO A 1 170 ? -13.733 5.563 -0.941 1.00 94.56 170 PRO A C 1
ATOM 1281 O O . PRO A 1 170 ? -12.836 6.184 -1.514 1.00 94.56 170 PRO A O 1
ATOM 1284 N N . TYR A 1 171 ? -15.016 5.877 -1.141 1.00 93.81 171 TYR A N 1
ATOM 1285 C CA . TYR A 1 171 ? -15.457 6.934 -2.070 1.00 93.81 171 TYR A CA 1
ATOM 1286 C C . TYR A 1 171 ? -14.994 8.354 -1.677 1.00 93.81 171 TYR A C 1
ATOM 1288 O O . TYR A 1 171 ? -15.035 9.277 -2.497 1.00 93.81 171 TYR A O 1
ATOM 1296 N N . THR A 1 172 ? -14.567 8.538 -0.429 1.00 93.75 172 THR A N 1
ATOM 1297 C CA . THR A 1 172 ? -14.062 9.794 0.147 1.00 93.75 172 THR A CA 1
ATOM 1298 C C . THR A 1 172 ? -12.597 10.062 -0.180 1.00 93.75 172 THR A C 1
ATOM 1300 O O . THR A 1 172 ? -12.109 11.157 0.101 1.00 93.75 172 THR A O 1
ATOM 1303 N N . VAL A 1 173 ? -11.882 9.099 -0.776 1.00 94.94 173 VAL A N 1
ATOM 1304 C CA . VAL A 1 173 ? -10.454 9.251 -1.059 1.00 94.94 173 VAL A CA 1
ATOM 1305 C C . VAL A 1 173 ? -10.208 10.414 -2.023 1.00 94.94 173 VAL A C 1
ATOM 1307 O O . VAL A 1 173 ? -10.819 10.516 -3.085 1.00 94.94 173 VAL A O 1
ATOM 1310 N N . THR A 1 174 ? -9.298 11.303 -1.633 1.00 93.94 174 THR A N 1
ATOM 1311 C CA . THR A 1 174 ? -8.886 12.484 -2.404 1.00 93.94 174 THR A CA 1
ATOM 1312 C C . THR A 1 174 ? -7.484 12.334 -2.982 1.00 93.94 174 THR A C 1
ATOM 1314 O O . THR A 1 174 ? -7.184 12.933 -4.013 1.00 93.94 174 THR A O 1
ATOM 1317 N N . TYR A 1 175 ? -6.641 11.505 -2.367 1.00 92.88 175 TYR A N 1
ATOM 1318 C CA . TYR A 1 175 ? -5.275 11.240 -2.803 1.00 92.88 175 TYR A CA 1
ATOM 1319 C C . TYR A 1 175 ? -5.010 9.734 -2.839 1.00 92.88 175 TYR A C 1
ATOM 1321 O O . TYR A 1 175 ? -5.192 9.054 -1.829 1.00 92.88 175 TYR A O 1
ATOM 1329 N N . VAL A 1 176 ? -4.554 9.229 -3.986 1.00 93.69 176 VAL A N 1
ATOM 1330 C CA . VAL A 1 176 ? -4.139 7.831 -4.167 1.00 93.69 176 VAL A CA 1
ATOM 1331 C C . VAL A 1 176 ? -2.724 7.778 -4.736 1.00 93.69 176 VAL A C 1
ATOM 1333 O O . VAL A 1 176 ? -2.427 8.448 -5.726 1.00 93.69 176 VAL A O 1
ATOM 1336 N N . ASN A 1 177 ? -1.861 6.951 -4.147 1.00 92.31 177 ASN A N 1
ATOM 1337 C CA . ASN A 1 177 ? -0.524 6.664 -4.665 1.00 92.31 177 ASN A CA 1
ATOM 1338 C C . ASN A 1 177 ? -0.318 5.157 -4.846 1.00 92.31 177 ASN A C 1
ATOM 1340 O O . ASN A 1 177 ? -0.405 4.405 -3.881 1.00 92.31 177 ASN A O 1
ATOM 1344 N N . LEU A 1 178 ? -0.024 4.747 -6.078 1.00 92.88 178 LEU A N 1
ATOM 1345 C CA . LEU A 1 178 ? 0.223 3.371 -6.510 1.00 92.88 178 LEU A CA 1
ATOM 1346 C C . LEU A 1 178 ? 1.639 3.224 -7.093 1.00 92.88 178 LEU A C 1
ATOM 1348 O O . LEU A 1 178 ? 1.832 2.648 -8.170 1.00 92.88 178 LEU A O 1
ATOM 1352 N N . ALA A 1 179 ? 2.637 3.812 -6.432 1.00 90.44 179 ALA A N 1
ATOM 1353 C CA . ALA A 1 179 ? 4.032 3.735 -6.850 1.00 90.44 179 ALA A CA 1
ATOM 1354 C C . ALA A 1 179 ? 4.577 2.302 -6.771 1.00 90.44 179 ALA A C 1
ATOM 1356 O O . ALA A 1 179 ? 4.384 1.602 -5.778 1.00 90.44 179 ALA A O 1
ATOM 1357 N N . ASN A 1 180 ? 5.334 1.901 -7.798 1.00 92.31 180 ASN A N 1
ATOM 1358 C CA . ASN A 1 180 ? 6.042 0.615 -7.843 1.00 92.31 180 ASN A CA 1
ATOM 1359 C C . ASN A 1 180 ? 5.118 -0.601 -7.603 1.00 92.31 180 ASN A C 1
ATOM 1361 O O . ASN A 1 180 ? 5.476 -1.528 -6.890 1.00 92.31 180 ASN A O 1
ATOM 1365 N N . THR A 1 181 ? 3.913 -0.603 -8.180 1.00 92.62 181 THR A N 1
ATOM 1366 C CA . THR A 1 181 ? 2.884 -1.624 -7.891 1.00 92.62 181 THR A CA 1
ATOM 1367 C C . THR A 1 181 ? 2.832 -2.798 -8.881 1.00 92.62 181 THR A C 1
ATOM 1369 O O . THR A 1 181 ? 1.910 -3.613 -8.864 1.00 92.62 181 THR A O 1
ATOM 1372 N N . LEU A 1 182 ? 3.805 -2.873 -9.796 1.00 92.19 182 LEU A N 1
ATOM 1373 C CA . LEU A 1 182 ? 3.827 -3.800 -10.940 1.00 92.19 182 LEU A CA 1
ATOM 1374 C C . LEU A 1 182 ? 2.575 -3.748 -11.838 1.00 92.19 182 LEU A C 1
ATOM 1376 O O . LEU A 1 182 ? 2.320 -4.687 -12.588 1.00 92.19 182 LEU A O 1
ATOM 1380 N N . LEU A 1 183 ? 1.780 -2.676 -11.791 1.00 88.94 183 LEU A N 1
ATOM 1381 C CA . LEU A 1 183 ? 0.654 -2.511 -12.706 1.00 88.94 183 LEU A CA 1
ATOM 1382 C C . LEU A 1 183 ? 1.180 -2.356 -14.135 1.00 88.94 183 LEU A C 1
ATOM 1384 O O . LEU A 1 183 ? 2.005 -1.489 -14.400 1.00 88.94 183 LEU A O 1
ATOM 1388 N N . HIS A 1 184 ? 0.707 -3.186 -15.063 1.00 85.25 184 HIS A N 1
ATOM 1389 C CA . HIS A 1 184 ? 1.071 -3.099 -16.489 1.00 85.25 184 HIS A CA 1
ATOM 1390 C C . HIS A 1 184 ? 0.093 -2.247 -17.299 1.00 85.25 184 HIS A C 1
ATOM 1392 O O . HIS A 1 184 ? 0.392 -1.794 -18.400 1.00 85.25 184 HIS A O 1
ATOM 1398 N N . THR A 1 185 ? -1.088 -2.006 -16.741 1.00 82.75 185 THR A N 1
ATOM 1399 C CA . THR A 1 185 ? -2.143 -1.198 -17.342 1.00 82.75 185 THR A CA 1
ATOM 1400 C C . THR A 1 185 ? -2.639 -0.174 -16.336 1.00 82.75 185 THR A C 1
ATOM 1402 O O . THR A 1 185 ? -2.579 -0.375 -15.121 1.00 82.75 185 THR A O 1
ATOM 1405 N N . PHE A 1 186 ? -3.104 0.964 -16.847 1.00 83.25 186 PHE A N 1
ATOM 1406 C CA . PHE A 1 186 ? -3.675 2.001 -16.003 1.00 83.25 186 PHE A CA 1
ATOM 1407 C C . PHE A 1 186 ? -5.031 1.533 -15.430 1.00 83.25 186 PHE A C 1
ATOM 1409 O O . PHE A 1 186 ? -5.902 1.153 -16.216 1.00 83.25 186 PHE A O 1
ATOM 1416 N N . PRO A 1 187 ? -5.246 1.582 -14.101 1.00 85.81 187 PRO A N 1
ATOM 1417 C CA . PRO A 1 187 ? -6.510 1.196 -13.471 1.00 85.81 187 PRO A CA 1
ATOM 1418 C C . PRO A 1 187 ? -7.578 2.280 -13.696 1.00 85.81 187 PRO A C 1
ATOM 1420 O O . PRO A 1 187 ? -7.783 3.170 -12.868 1.00 85.81 187 PRO A O 1
ATOM 1423 N N . THR A 1 188 ? -8.259 2.225 -14.843 1.00 84.19 188 THR A N 1
ATOM 1424 C CA . THR A 1 188 ? -9.236 3.243 -15.273 1.00 84.19 188 THR A CA 1
ATOM 1425 C C . THR A 1 188 ? -10.394 3.429 -14.304 1.00 84.19 188 THR A C 1
ATOM 1427 O O . THR A 1 188 ? -10.926 4.535 -14.206 1.00 84.19 188 THR A O 1
ATOM 1430 N N . ASP A 1 189 ? -10.754 2.393 -13.550 1.00 87.00 189 ASP A N 1
ATOM 1431 C CA . ASP A 1 189 ? -11.880 2.440 -12.617 1.00 87.00 189 ASP A CA 1
ATOM 1432 C C . ASP A 1 189 ? -11.640 3.418 -11.462 1.00 87.00 189 ASP A C 1
ATOM 1434 O O . ASP A 1 189 ? -12.600 3.969 -10.924 1.00 87.00 189 ASP A O 1
ATOM 1438 N N . LEU A 1 190 ? -10.384 3.764 -11.145 1.00 89.69 190 LEU A N 1
ATOM 1439 C CA . LEU A 1 190 ? -10.072 4.831 -10.182 1.00 89.69 190 LEU A CA 1
ATOM 1440 C C . LEU A 1 190 ? -10.665 6.185 -10.584 1.00 89.69 190 LEU A C 1
ATOM 1442 O O . LEU A 1 190 ? -10.948 7.015 -9.724 1.00 89.69 190 LEU A O 1
ATOM 1446 N N . LEU A 1 191 ? -10.907 6.410 -11.878 1.00 85.06 191 LEU A N 1
ATOM 1447 C CA . LEU A 1 191 ? -11.524 7.639 -12.377 1.00 85.06 191 LEU A CA 1
ATOM 1448 C C . LEU A 1 191 ? -13.011 7.759 -12.012 1.00 85.06 191 LEU A C 1
ATOM 1450 O O . LEU A 1 191 ? -13.580 8.844 -12.174 1.00 85.06 191 LEU A O 1
ATOM 1454 N N . SER A 1 192 ? -13.634 6.677 -11.533 1.00 87.88 192 SER A N 1
ATOM 1455 C CA . SER A 1 192 ? -15.004 6.676 -11.010 1.00 87.88 192 SER A CA 1
ATOM 1456 C C . SER A 1 192 ? -15.105 7.230 -9.584 1.00 87.88 192 SER A C 1
ATOM 1458 O O . SER A 1 192 ? -16.202 7.585 -9.153 1.00 87.88 192 SER A O 1
ATOM 1460 N N . LEU A 1 193 ? -13.984 7.356 -8.860 1.00 90.94 193 LEU A N 1
ATOM 1461 C CA . LEU A 1 193 ? -13.970 7.898 -7.503 1.00 90.94 193 LEU A CA 1
ATOM 1462 C C . LEU A 1 193 ? -14.314 9.400 -7.538 1.00 90.94 193 LEU A C 1
ATOM 1464 O O . LEU A 1 193 ? -13.577 10.187 -8.138 1.00 90.94 193 LEU A O 1
ATOM 1468 N N . PRO A 1 194 ? -15.427 9.826 -6.911 1.00 90.06 194 PRO A N 1
ATOM 1469 C CA . PRO A 1 194 ? -15.965 11.175 -7.081 1.00 90.06 194 PRO A CA 1
ATOM 1470 C C . PRO A 1 194 ? -15.162 12.249 -6.342 1.00 90.06 194 PRO A C 1
ATOM 1472 O O . PRO A 1 194 ? -15.259 13.418 -6.699 1.00 90.06 194 PRO A O 1
ATOM 1475 N N . SER A 1 195 ? -14.392 11.867 -5.322 1.00 93.06 195 SER A N 1
ATOM 1476 C CA . SER A 1 195 ? -13.621 12.794 -4.483 1.00 93.06 195 SER A CA 1
ATOM 1477 C C . SER A 1 195 ? -12.134 12.825 -4.842 1.00 93.06 195 SER A C 1
ATOM 1479 O O . SER A 1 195 ? -11.396 13.664 -4.324 1.00 93.06 195 SER A O 1
ATOM 1481 N N . LEU A 1 196 ? -11.679 11.917 -5.714 1.00 92.62 196 LEU A N 1
ATOM 1482 C CA . LEU A 1 196 ? -10.268 11.765 -6.053 1.00 92.62 196 LEU A CA 1
ATOM 1483 C C . LEU A 1 196 ? -9.778 13.044 -6.724 1.00 92.62 196 LEU A C 1
ATOM 1485 O O . LEU A 1 196 ? -10.331 13.446 -7.730 1.00 92.62 196 LEU A O 1
ATOM 1489 N N . THR A 1 197 ? -8.740 13.683 -6.198 1.00 89.25 197 THR A N 1
ATOM 1490 C CA . THR A 1 197 ? -8.168 14.910 -6.779 1.00 89.25 197 THR A CA 1
ATOM 1491 C C . THR A 1 197 ? -6.727 14.730 -7.234 1.00 89.25 197 THR A C 1
ATOM 1493 O O . THR A 1 197 ? -6.303 15.390 -8.188 1.00 89.25 197 THR A O 1
ATOM 1496 N N . TRP A 1 198 ? -6.018 13.794 -6.603 1.00 87.56 198 TRP A N 1
ATOM 1497 C CA . TRP A 1 198 ? -4.622 13.473 -6.854 1.00 87.56 198 TRP A CA 1
ATOM 1498 C C . TRP A 1 198 ? -4.450 11.973 -7.043 1.00 87.56 198 TRP A C 1
ATOM 1500 O O . TRP A 1 198 ? -4.820 11.183 -6.175 1.00 87.56 198 TRP A O 1
ATOM 1510 N N . LEU A 1 199 ? -3.848 11.589 -8.164 1.00 88.88 199 LEU A N 1
ATOM 1511 C CA . LEU A 1 199 ? -3.478 10.206 -8.434 1.00 88.88 199 LEU A CA 1
ATOM 1512 C C . LEU A 1 199 ? -2.024 10.150 -8.892 1.00 88.88 199 LEU A C 1
ATOM 1514 O O . LEU A 1 199 ? -1.658 10.751 -9.904 1.00 88.88 199 LEU A O 1
ATOM 1518 N N . TYR A 1 200 ? -1.220 9.401 -8.148 1.00 86.94 200 TYR A N 1
ATOM 1519 C CA . TYR A 1 200 ? 0.124 8.991 -8.525 1.00 86.94 200 TYR A CA 1
ATOM 1520 C C . TYR A 1 200 ? 0.084 7.510 -8.887 1.00 86.94 200 TYR A C 1
ATOM 1522 O O . TYR A 1 200 ? -0.318 6.688 -8.068 1.00 86.94 200 TYR A O 1
ATOM 1530 N N . VAL A 1 201 ? 0.522 7.140 -10.087 1.00 85.75 201 VAL A N 1
ATOM 1531 C CA . VAL A 1 201 ? 0.654 5.729 -10.472 1.00 85.75 201 VAL A CA 1
ATOM 1532 C C . VAL A 1 201 ? 1.916 5.524 -11.293 1.00 85.75 201 VAL A C 1
ATOM 1534 O O . VAL A 1 201 ? 2.249 6.335 -12.157 1.00 85.75 201 VAL A O 1
ATOM 1537 N N . THR A 1 202 ? 2.623 4.428 -11.032 1.00 82.50 202 THR A N 1
ATOM 1538 C CA . THR A 1 202 ? 3.716 3.971 -11.893 1.00 82.50 202 THR A CA 1
ATOM 1539 C C . THR A 1 202 ? 3.295 2.677 -12.568 1.00 82.50 202 THR A C 1
ATOM 1541 O O . THR A 1 202 ? 2.967 1.715 -11.878 1.00 82.50 202 THR A O 1
ATOM 1544 N N . VAL A 1 203 ? 3.333 2.645 -13.900 1.00 77.69 203 VAL A N 1
ATOM 1545 C CA . VAL A 1 203 ? 3.041 1.445 -14.688 1.00 77.69 203 VAL A CA 1
ATOM 1546 C C . VAL A 1 203 ? 4.299 0.884 -15.349 1.00 77.69 203 VAL A C 1
ATOM 1548 O O . VAL A 1 203 ? 5.180 1.632 -15.790 1.00 77.69 203 VAL A O 1
ATOM 1551 N N . VAL A 1 204 ? 4.381 -0.442 -15.414 1.00 73.31 204 VAL A N 1
ATOM 1552 C CA . VAL A 1 204 ? 5.374 -1.180 -16.196 1.00 73.31 204 VAL A CA 1
ATOM 1553 C C . VAL A 1 204 ? 4.911 -1.193 -17.645 1.00 73.31 204 VAL A C 1
ATOM 1555 O O . VAL A 1 204 ? 3.833 -1.683 -17.956 1.00 73.31 204 VAL A O 1
ATOM 1558 N N . VAL A 1 205 ? 5.729 -0.658 -18.542 1.00 68.50 205 VAL A N 1
ATOM 1559 C CA . VAL A 1 205 ? 5.478 -0.685 -19.982 1.00 68.50 205 VAL A CA 1
ATOM 1560 C C . VAL A 1 205 ? 6.302 -1.809 -20.586 1.00 68.50 205 VAL A C 1
ATOM 1562 O O . VAL A 1 205 ? 7.540 -1.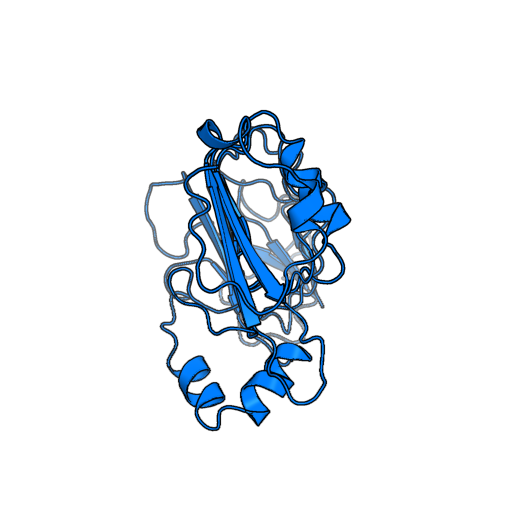793 -20.531 1.00 68.50 205 VAL A O 1
ATOM 1565 N N . GLU A 1 206 ? 5.611 -2.784 -21.169 1.00 61.34 206 GLU A N 1
ATOM 1566 C CA . GLU A 1 206 ? 6.263 -3.870 -21.884 1.00 61.34 206 GLU A CA 1
ATOM 1567 C C . GLU A 1 206 ? 6.801 -3.399 -23.244 1.00 61.34 206 GLU A C 1
ATOM 1569 O O . GLU A 1 206 ? 6.128 -2.671 -23.981 1.00 61.34 206 GLU A O 1
ATOM 1574 N N . PRO A 1 207 ? 8.035 -3.788 -23.595 1.00 57.56 207 PRO A N 1
ATOM 1575 C CA . PRO A 1 207 ? 8.626 -3.427 -24.867 1.00 57.56 207 PRO A CA 1
ATOM 1576 C C . PRO A 1 207 ? 7.954 -4.188 -26.015 1.00 57.56 207 PRO A C 1
ATOM 1578 O O . PRO A 1 207 ? 7.712 -5.388 -25.928 1.00 57.56 207 PRO A O 1
ATOM 1581 N N . LYS A 1 208 ? 7.744 -3.513 -27.152 1.00 48.59 208 LYS A N 1
ATOM 1582 C CA . LYS A 1 208 ? 7.223 -4.148 -28.379 1.00 48.59 208 LYS A CA 1
ATOM 1583 C C . LYS A 1 208 ? 8.179 -5.176 -28.993 1.00 48.59 208 LYS A C 1
ATOM 1585 O O . LYS A 1 208 ? 7.744 -6.018 -29.772 1.00 48.59 208 LYS A O 1
ATOM 1590 N N . HIS A 1 209 ? 9.470 -5.098 -28.667 1.00 49.69 209 HIS A N 1
ATOM 1591 C CA . HIS A 1 209 ? 10.489 -6.036 -29.130 1.00 49.69 209 HIS A CA 1
ATOM 1592 C C . HIS A 1 209 ? 11.252 -6.654 -27.950 1.00 49.69 209 HIS A C 1
ATOM 1594 O O . HIS A 1 209 ? 11.667 -5.907 -27.064 1.00 49.69 209 HIS A O 1
ATOM 1600 N N . PRO A 1 210 ? 11.544 -7.971 -27.968 1.00 53.69 210 PRO A N 1
ATOM 1601 C CA . PRO A 1 210 ? 12.252 -8.661 -26.880 1.00 53.69 210 PRO A CA 1
ATOM 1602 C C . PRO A 1 210 ? 13.655 -8.116 -26.572 1.00 53.69 210 PRO A C 1
ATOM 1604 O O . PRO A 1 210 ? 14.182 -8.344 -25.490 1.00 53.69 210 PRO A O 1
ATOM 1607 N N . SER A 1 211 ? 14.276 -7.410 -27.524 1.00 52.88 211 SER A N 1
ATOM 1608 C CA . SER A 1 211 ? 15.595 -6.785 -27.366 1.00 52.88 211 SER A CA 1
ATOM 1609 C C . SER A 1 211 ? 15.561 -5.429 -26.653 1.00 52.88 211 SER A C 1
ATOM 1611 O O . SER A 1 211 ? 16.614 -4.899 -26.300 1.00 52.88 211 SER A O 1
ATOM 1613 N N . GLN A 1 212 ? 14.380 -4.839 -26.452 1.00 50.16 212 GLN A N 1
ATOM 1614 C CA . GLN A 1 212 ? 14.216 -3.579 -25.730 1.00 50.16 212 GLN A CA 1
ATOM 1615 C C . GLN A 1 212 ? 13.942 -3.861 -24.251 1.00 50.16 212 GLN A C 1
ATOM 1617 O O . GLN A 1 212 ? 13.316 -4.856 -23.898 1.00 50.16 212 GLN A O 1
ATOM 1622 N N . SER A 1 213 ? 14.398 -2.982 -23.358 1.00 55.06 213 SER A N 1
ATOM 1623 C CA . SER A 1 213 ? 14.120 -3.139 -21.929 1.00 55.06 213 SER A CA 1
ATOM 1624 C C . SER A 1 213 ? 12.742 -2.605 -21.549 1.00 55.06 213 SER A C 1
ATOM 1626 O O . SER A 1 213 ? 12.354 -1.548 -22.045 1.00 55.06 213 SER A O 1
ATOM 1628 N N . LYS A 1 214 ? 12.068 -3.272 -20.600 1.00 60.53 214 LYS A N 1
ATOM 1629 C CA . LYS A 1 214 ? 10.875 -2.741 -19.917 1.00 60.53 214 LYS A CA 1
ATOM 1630 C C . LYS A 1 214 ? 11.146 -1.317 -19.414 1.00 60.53 214 LYS A C 1
ATOM 1632 O O . LYS A 1 214 ? 12.186 -1.055 -18.801 1.00 60.53 214 LYS A O 1
ATOM 1637 N N . THR A 1 215 ? 10.221 -0.403 -19.686 1.00 59.88 215 THR A N 1
ATOM 1638 C CA . THR A 1 215 ? 10.288 0.998 -19.247 1.00 59.88 215 THR A CA 1
ATOM 1639 C C . THR A 1 215 ? 9.213 1.263 -18.208 1.00 59.88 215 THR A C 1
ATOM 1641 O O . THR A 1 215 ? 8.137 0.688 -18.274 1.00 59.88 215 THR A O 1
ATOM 1644 N N . TRP A 1 216 ? 9.487 2.141 -17.252 1.00 56.69 216 TRP A N 1
ATOM 1645 C CA . TRP A 1 216 ? 8.508 2.534 -16.242 1.00 56.69 216 TRP A CA 1
ATOM 1646 C C . TRP A 1 216 ? 7.954 3.906 -16.595 1.00 56.69 216 TRP A C 1
ATOM 1648 O O . TRP A 1 216 ? 8.738 4.842 -16.766 1.00 56.69 216 TRP A O 1
ATOM 1658 N N . LEU A 1 217 ? 6.630 4.020 -16.699 1.00 67.19 217 LEU A N 1
ATOM 1659 C CA . LEU A 1 217 ? 5.957 5.298 -16.895 1.00 67.19 217 LEU A CA 1
ATOM 1660 C C . LEU A 1 217 ? 5.288 5.724 -15.590 1.00 67.19 217 LEU A C 1
ATOM 1662 O O . LEU A 1 217 ? 4.446 5.008 -15.052 1.00 67.19 217 LEU A O 1
ATOM 1666 N N . THR A 1 218 ? 5.638 6.912 -15.108 1.00 67.44 218 THR A N 1
ATOM 1667 C CA . THR A 1 218 ? 4.935 7.557 -13.998 1.00 67.44 218 THR A CA 1
ATOM 1668 C C . THR A 1 218 ? 3.894 8.512 -14.558 1.00 67.44 218 THR A C 1
ATOM 1670 O O . THR A 1 218 ? 4.219 9.385 -15.362 1.00 67.44 218 THR A O 1
ATOM 1673 N N . LEU A 1 219 ? 2.652 8.359 -14.110 1.00 68.81 219 LEU A N 1
ATOM 1674 C CA . LEU A 1 219 ? 1.552 9.258 -14.417 1.00 68.81 219 LEU A CA 1
ATOM 1675 C C . LEU A 1 219 ? 1.148 10.011 -13.146 1.00 68.81 219 LEU A C 1
ATOM 1677 O O . LEU A 1 219 ? 0.903 9.411 -12.098 1.00 68.81 219 LEU A O 1
ATOM 1681 N N . LEU A 1 220 ? 1.072 11.334 -13.269 1.00 66.06 220 LEU A N 1
ATOM 1682 C CA . LEU A 1 220 ? 0.600 12.251 -12.238 1.00 66.06 220 LEU A CA 1
ATOM 1683 C C . LEU A 1 220 ? -0.669 12.930 -12.742 1.00 66.06 220 LEU A C 1
ATOM 1685 O O . LEU A 1 220 ? -0.616 13.712 -13.693 1.00 66.06 220 LEU A O 1
ATOM 1689 N N . PHE A 1 221 ? -1.803 12.648 -12.105 1.00 66.25 221 PHE A N 1
ATOM 1690 C CA . PHE A 1 221 ? -3.070 13.288 -12.439 1.00 66.25 221 PHE A CA 1
ATOM 1691 C C . PHE A 1 221 ? -3.496 14.270 -11.357 1.00 66.25 221 PHE A C 1
ATOM 1693 O O . PHE A 1 221 ? -3.501 13.957 -10.166 1.00 66.25 221 PHE A O 1
ATOM 1700 N N . PHE A 1 222 ? -3.923 15.439 -11.825 1.00 61.28 222 PHE A N 1
ATOM 1701 C CA . PHE A 1 222 ? -4.531 16.502 -11.042 1.00 61.28 222 PHE A CA 1
ATOM 1702 C C . PHE A 1 222 ? -5.925 16.730 -11.620 1.00 61.28 222 PHE A C 1
ATOM 1704 O O . PHE A 1 222 ? -6.072 16.879 -12.834 1.00 61.28 222 PHE A O 1
ATOM 1711 N N . TRP A 1 223 ? -6.962 16.756 -10.788 1.00 55.62 223 TRP A N 1
ATOM 1712 C CA . TRP A 1 223 ? -8.349 16.785 -11.276 1.00 55.62 223 TRP A CA 1
ATOM 1713 C C . TRP A 1 223 ? -8.739 18.021 -12.100 1.00 55.62 223 TRP A C 1
ATOM 1715 O O . TRP A 1 223 ? -9.673 17.952 -12.901 1.00 55.62 223 TRP A O 1
ATOM 1725 N N . SER A 1 224 ? -7.987 19.121 -12.008 1.00 48.81 224 SER A N 1
ATOM 1726 C CA . SER A 1 224 ? -8.111 20.255 -12.936 1.00 48.81 224 SER A CA 1
ATOM 1727 C C . SER A 1 224 ? -7.854 19.873 -14.409 1.00 48.81 224 SER A C 1
ATOM 1729 O O . SER A 1 224 ? -8.277 20.601 -15.305 1.00 48.81 224 SER A O 1
ATOM 1731 N N . MET A 1 225 ? -7.245 18.710 -14.681 1.00 44.56 225 MET A N 1
ATOM 1732 C CA . MET A 1 225 ? -6.950 18.187 -16.023 1.00 44.56 225 MET A CA 1
ATOM 1733 C C . MET A 1 225 ? -8.006 17.222 -16.592 1.00 44.56 225 MET A C 1
ATOM 1735 O O . MET A 1 225 ? -7.876 16.786 -17.736 1.00 44.56 225 MET A O 1
ATOM 1739 N N . ARG A 1 226 ? -9.098 16.921 -15.865 1.00 45.97 226 ARG A N 1
ATOM 1740 C CA . ARG A 1 226 ? -10.153 15.977 -16.311 1.00 45.97 226 ARG A CA 1
ATOM 1741 C C . ARG A 1 226 ? -10.835 16.386 -17.631 1.00 45.97 226 ARG A C 1
ATOM 1743 O O . ARG A 1 226 ? -11.439 15.549 -18.288 1.00 45.97 226 ARG A O 1
ATOM 1750 N N . ARG A 1 227 ? -10.726 17.659 -18.034 1.00 40.06 227 ARG A N 1
ATOM 1751 C CA . ARG A 1 227 ? -11.290 18.196 -19.288 1.00 40.06 227 ARG A CA 1
ATOM 1752 C C . ARG A 1 227 ? -10.411 17.990 -20.532 1.00 40.06 227 ARG A C 1
ATOM 1754 O O . ARG A 1 227 ? -10.898 18.253 -21.623 1.00 40.06 227 ARG A O 1
ATOM 1761 N N . TYR A 1 228 ? -9.166 17.528 -20.386 1.00 38.53 228 TYR A N 1
ATOM 1762 C CA . TYR A 1 228 ? -8.165 17.573 -21.467 1.00 38.53 228 TYR A CA 1
ATOM 1763 C C . TYR A 1 228 ? -7.569 16.210 -21.852 1.00 38.53 228 TYR A C 1
ATOM 1765 O O . TYR A 1 228 ? -6.777 16.121 -22.785 1.00 38.53 228 TYR A O 1
ATOM 1773 N N . LEU A 1 229 ? -7.943 15.127 -21.167 1.00 41.56 229 LEU A N 1
ATOM 1774 C CA . LEU A 1 229 ? -7.374 13.801 -21.411 1.00 41.56 229 LEU A CA 1
ATOM 1775 C C . LEU A 1 229 ? -8.307 12.957 -22.282 1.00 41.56 229 LEU A C 1
ATOM 1777 O O . LEU A 1 229 ? -9.343 12.475 -21.828 1.00 41.56 229 LEU A O 1
ATOM 1781 N N . ASN A 1 230 ? -7.912 12.738 -23.538 1.00 36.69 230 ASN A N 1
ATOM 1782 C CA . ASN A 1 230 ? -8.519 11.709 -24.378 1.00 36.69 230 ASN A CA 1
ATOM 1783 C C . ASN A 1 230 ? -8.041 10.330 -23.887 1.00 36.69 230 ASN A C 1
ATOM 1785 O O . ASN A 1 230 ? -6.961 9.857 -24.242 1.00 36.69 230 ASN A O 1
ATOM 1789 N N . LEU A 1 231 ? -8.848 9.706 -23.026 1.00 41.81 231 LEU A N 1
ATOM 1790 C CA . LEU A 1 231 ? -8.553 8.444 -22.334 1.00 41.81 231 LEU A CA 1
ATOM 1791 C C . LEU A 1 231 ? -8.294 7.251 -23.274 1.00 41.81 231 LEU A C 1
ATOM 1793 O O . LEU A 1 231 ? -7.699 6.265 -22.847 1.00 41.81 231 LEU A O 1
ATOM 1797 N N . ASN A 1 232 ? -8.647 7.352 -24.561 1.00 34.56 232 ASN A N 1
ATOM 1798 C CA . ASN A 1 232 ? -8.354 6.313 -25.552 1.00 34.56 232 ASN A CA 1
ATOM 1799 C C . ASN A 1 232 ? -6.845 6.134 -25.813 1.00 34.56 232 ASN A C 1
ATOM 1801 O O . ASN A 1 232 ? -6.430 5.047 -26.207 1.00 34.56 232 ASN A O 1
ATOM 1805 N N . TYR A 1 233 ? -6.008 7.146 -25.546 1.00 35.47 233 TYR A N 1
ATOM 1806 C CA . TYR A 1 233 ? -4.551 7.072 -25.753 1.00 35.47 233 TYR A CA 1
ATOM 1807 C C . TYR A 1 233 ? -3.781 6.368 -24.621 1.00 35.47 233 TYR A C 1
ATOM 1809 O O . TYR A 1 233 ? -2.640 5.959 -24.823 1.00 35.47 233 TYR A O 1
ATOM 1817 N N . ILE A 1 234 ? -4.389 6.190 -23.441 1.00 41.72 234 ILE A N 1
ATOM 1818 C CA . ILE A 1 234 ? -3.743 5.561 -22.267 1.00 41.72 234 ILE A CA 1
ATOM 1819 C C . ILE A 1 234 ? -3.935 4.029 -22.271 1.00 41.72 234 ILE A C 1
ATOM 1821 O O . ILE A 1 234 ? -3.393 3.319 -21.431 1.00 41.72 234 ILE A O 1
ATOM 1825 N N . THR A 1 235 ? -4.645 3.487 -23.263 1.00 35.88 235 THR A N 1
ATOM 1826 C CA . THR A 1 235 ? -4.801 2.033 -23.448 1.00 35.88 235 THR A CA 1
ATOM 1827 C C . THR A 1 235 ? -3.573 1.368 -24.086 1.00 35.88 235 THR A C 1
ATOM 1829 O O . THR A 1 235 ? -3.424 0.152 -24.002 1.00 35.88 235 THR A O 1
ATOM 1832 N N . SER A 1 236 ? -2.652 2.148 -24.669 1.00 34.19 236 SER A N 1
ATOM 1833 C CA . SER A 1 236 ? -1.377 1.647 -25.193 1.00 34.19 236 SER A CA 1
ATOM 1834 C C . SER A 1 236 ? -0.269 2.691 -25.030 1.00 34.19 236 SER A C 1
ATOM 1836 O O . SER A 1 236 ? -0.101 3.584 -25.865 1.00 34.19 236 SER A O 1
ATOM 1838 N N . VAL A 1 237 ? 0.515 2.590 -23.957 1.00 37.44 237 VAL A N 1
ATOM 1839 C CA . VAL A 1 237 ? 1.689 3.448 -23.768 1.00 37.44 237 VAL A CA 1
ATOM 1840 C C . VAL A 1 237 ? 2.811 2.941 -24.674 1.00 37.44 237 VAL A C 1
ATOM 1842 O O . VAL A 1 237 ? 3.429 1.911 -24.428 1.00 37.44 237 VAL A O 1
ATOM 1845 N N . ASN A 1 238 ? 3.041 3.658 -25.770 1.00 30.70 238 ASN A N 1
ATOM 1846 C CA . ASN A 1 238 ? 4.102 3.380 -26.732 1.00 30.70 238 ASN A CA 1
ATOM 1847 C C . ASN A 1 238 ? 5.457 3.801 -26.123 1.00 30.70 238 ASN A C 1
ATOM 1849 O O . ASN A 1 238 ? 5.579 4.911 -25.604 1.00 30.70 238 ASN A O 1
ATOM 1853 N N . SER A 1 239 ? 6.476 2.941 -26.204 1.00 31.59 239 SER A N 1
ATOM 1854 C CA . SER A 1 239 ? 7.800 3.056 -25.556 1.00 31.59 239 SER A CA 1
ATOM 1855 C C . SER A 1 239 ? 8.694 4.227 -26.020 1.00 31.59 239 SER A C 1
ATOM 1857 O O . SER A 1 239 ? 9.902 4.211 -25.799 1.00 31.59 239 SER A O 1
ATOM 1859 N N . SER A 1 240 ? 8.133 5.262 -26.649 1.00 28.48 240 SER A N 1
ATOM 1860 C CA . SER A 1 240 ? 8.870 6.409 -27.194 1.00 28.48 240 SER A CA 1
ATOM 1861 C C . SER A 1 240 ? 8.586 7.741 -26.493 1.00 28.48 240 SER A C 1
ATOM 1863 O O . SER A 1 240 ? 9.020 8.777 -26.987 1.00 28.48 240 SER A O 1
ATOM 1865 N N . VAL A 1 241 ? 7.865 7.755 -25.369 1.00 33.69 241 VAL A N 1
ATOM 1866 C CA . VAL A 1 241 ? 7.505 9.005 -24.682 1.00 33.69 241 VAL A CA 1
ATOM 1867 C C . VAL A 1 241 ? 8.159 9.043 -23.303 1.00 33.69 241 VAL A C 1
ATOM 1869 O O . VAL A 1 241 ? 7.669 8.463 -22.338 1.00 33.69 241 VAL A O 1
ATOM 1872 N N . GLY A 1 242 ? 9.320 9.698 -23.226 1.00 28.03 242 GLY A N 1
ATOM 1873 C CA . GLY A 1 242 ? 9.952 10.038 -21.955 1.00 28.03 242 GLY A CA 1
ATOM 1874 C C . GLY A 1 242 ? 9.077 11.008 -21.166 1.00 28.03 242 GLY A C 1
ATOM 1875 O O . GLY A 1 242 ? 8.481 11.891 -21.768 1.00 28.03 242 GLY A O 1
ATOM 1876 N N . SER A 1 243 ? 9.004 10.812 -19.843 1.00 31.28 243 SER A N 1
ATOM 1877 C CA . SER A 1 243 ? 8.464 11.730 -18.822 1.00 31.28 243 SER A CA 1
ATOM 1878 C C . SER A 1 243 ? 7.578 12.864 -19.360 1.00 31.28 243 SER A C 1
ATOM 1880 O O . SER A 1 243 ? 7.925 14.040 -19.252 1.00 31.28 243 SER A O 1
ATOM 1882 N N . THR A 1 244 ? 6.425 12.539 -19.940 1.00 31.17 244 THR A N 1
ATOM 1883 C CA . THR A 1 244 ? 5.430 13.562 -20.247 1.00 31.17 244 THR A CA 1
ATOM 1884 C C . THR A 1 244 ? 4.674 13.876 -18.972 1.00 31.17 244 THR A C 1
ATOM 1886 O O . THR A 1 244 ? 3.742 13.166 -18.599 1.00 31.17 244 THR A O 1
ATOM 1889 N N . THR A 1 245 ? 5.021 14.997 -18.342 1.00 31.06 245 THR A N 1
ATOM 1890 C CA . THR A 1 245 ? 3.976 15.856 -17.787 1.00 31.06 245 THR A CA 1
ATOM 1891 C C . THR A 1 245 ? 3.034 16.125 -18.955 1.00 31.06 245 THR A C 1
ATOM 1893 O O . THR A 1 245 ? 3.423 16.813 -19.901 1.00 31.06 245 THR A O 1
ATOM 1896 N N . ILE A 1 246 ? 1.848 15.509 -18.965 1.00 33.69 246 ILE A N 1
ATOM 1897 C CA . ILE A 1 246 ? 0.820 15.825 -19.961 1.00 33.69 246 ILE A CA 1
ATOM 1898 C C . ILE A 1 246 ? 0.346 17.239 -19.629 1.00 33.69 246 ILE A C 1
ATOM 1900 O O . ILE A 1 246 ? -0.598 17.449 -18.876 1.00 33.69 246 ILE A O 1
ATOM 1904 N N . THR A 1 247 ? 1.085 18.215 -20.139 1.00 27.31 247 THR A N 1
ATOM 1905 C CA . THR A 1 247 ? 0.740 19.628 -20.124 1.00 27.31 247 THR A CA 1
ATOM 1906 C C . THR A 1 247 ? 0.394 19.953 -21.564 1.00 27.31 247 THR A C 1
ATOM 1908 O O . THR A 1 247 ? 1.269 19.898 -22.419 1.00 27.31 247 THR A O 1
ATOM 1911 N N . GLN A 1 248 ? -0.879 20.276 -21.787 1.00 26.08 248 GLN A N 1
ATOM 1912 C CA . GLN A 1 248 ? -1.438 20.834 -23.022 1.00 26.08 248 GLN A CA 1
ATOM 1913 C C . GLN A 1 248 ? -1.506 19.898 -24.245 1.00 26.08 248 GLN A C 1
ATOM 1915 O O . GLN A 1 248 ? -0.504 19.572 -24.876 1.00 26.08 248 GLN A O 1
ATOM 1920 N N . LEU A 1 249 ? -2.746 19.580 -24.627 1.00 27.53 249 LEU A N 1
ATOM 1921 C CA . LEU A 1 249 ? -3.267 19.820 -25.975 1.00 27.53 249 LEU A CA 1
ATOM 1922 C C . LEU A 1 249 ? -4.550 20.645 -25.834 1.00 27.53 249 LEU A C 1
ATOM 1924 O O . LEU A 1 249 ? -5.319 20.353 -24.886 1.00 27.53 249 LEU A O 1
#

Sequence (249 aa):
GSTLSSACGSVCDSFEPCLTYNVSESTSCNSCKADADGVCNYVCYNIYRKDPTDRSRFVFFLTFGDYQSEEELAARAKDSTYDASVEGLPDNTSTYAWASNNIVTRIDPLDLPLATILAGGSNVDYSIKAKVASVDLAPDLLTSQTQVTQVLLMSMNLKAQVTAVRDLLPYTVTYVNLANTLLHTFPTDLLSLPSLTWLYVTVVVEPKHPSQSKTWLTLLFFWSMRRYLNLNYITSVNSSVGSTTITQL

Radius of gyration: 19.06 Å; chains: 1; bounding box: 41×44×57 Å

Secondary structure (DSSP, 8-state):
-EEEES--TT-SPTT--EEE--TTS-TT-TTEEE-TTS-EEEEE--S-SS--S-TTEEEEEEE--S---HHHHHHHHH-TTHHHHHHTS---TTTSEEEETTTEEEE------SEEEEEESS-SS---TT--B--EE-TTTTTT-TT--EEEEESB--TT-TTTTTTTS-TT--EEEEEEEEESS--GGGGG-TT--EEEEEEEEPPSSTTSPPEEEEEEEEGGGTTT--GGGGGS--TT--S------

Foldseek 3Di:
DWEWEPPPVPQEDFQWTKTFDQPPDDPPAPAFTADPVRHRGIGTFDQWLDDDPDQQERAEEQAEDPDADPFNVQVCVVDVCLVVVLVPDDAQCNTHHYDYLVRAAEYEAGRGHQAYAYEYHRDDPDDRARQARHHHYHLQRCQVVLSHAYYEYYRHQCCVPLQSPCSNDHLNHQYYAAYNHAHQAHSCCVVVSPNHFWYWHKHWHDAPDPPDDTDIDIDIDGVVCVVPDPPVVRRHDHPPDPDDPVDDD

pLDDT: mean 78.04, std 19.47, range [26.08, 96.44]